Protein 3P7I (pdb70)

Secondary structure (DSSP, 8-state):
-PEEEEE--SS-HHHHHHHHHHHHHHHHHHHTS-EEEE--SSHHHHHHHHHTTS-SEEE--HHHHHHHHHHS-EEEEEEEEETT--SSB-EEEEEETT-S--SHHHHHHTGGG-EEEE--TT-IIIIIHHIIIIIGGGT--GGGSSEEEE--HHHHHHHHHTTSSSEEEEEHHHHHTHHHH-HHHHTTEEEEEEPSPBPPPEEEEETTS-HHHHHHHHHHHHHTT-SHHHHHHHHHHTEEEEEE--GGGGHHHHHHHHHHHHHHHHT-TT--HHHHHHHHHHHHHHHHHHHHHHHHHHH-

Radius of gyration: 19.99 Å; Cα contacts (8 Å, |Δi|>4): 590; chains: 1; bounding box: 58×48×36 Å

InterPro domains:
  IPR005770 Phosphate/phosphite/phosphonate ABC transporter, periplasmic binding protein [TIGR01098] (3-254)
  IPR017797 Phosphonate ABC transporter, substrate-binding protein [TIGR03431] (1-291)

Solvent-accessible surface area: 14471 Å² total; per-residue (Å²): 229,38,13,43,0,0,0,4,22,14,13,42,84,154,46,2,110,77,18,3,58,38,0,9,89,16,0,50,169,111,21,69,26,137,10,62,46,56,41,13,137,61,5,38,22,0,6,80,7,0,127,124,75,127,0,6,0,0,16,0,5,0,12,0,0,23,23,0,34,85,148,1,66,2,59,4,6,0,18,5,28,31,39,113,61,33,103,10,12,65,0,0,1,0,1,13,144,104,24,116,14,89,64,30,121,50,2,23,79,121,61,156,87,25,17,2,0,15,1,11,70,28,2,3,2,0,61,10,2,0,10,26,64,0,14,16,116,60,109,27,46,22,95,50,11,110,138,55,84,83,21,22,7,24,80,3,1,48,17,0,4,57,136,132,19,58,0,0,0,0,3,31,55,10,13,81,44,4,134,117,48,17,63,111,69,42,131,64,20,53,67,14,38,116,8,69,81,3,28,11,5,0,0,0,19,39,106,83,18,61,128,87,37,44,81,116,1,80,83,6,0,52,50,3,3,148,58,112,81,10,101,54,6,3,115,120,3,33,15,26,77,16,120,60,28,45,49,83,23,0,6,56,6,55,24,10,20,16,77,60,86,16,52,56,22,128,61,64,211,65,46,90,119,151,64,71,115,57,102,30,68,56,13,72,54,88,10,48,82,21,67,141,65,49,100,51,69,101,89,186

B-factor: mean 25.24, std 10.32, range [9.58, 81.79]

Organism: Escherichia coli (strain UTI89 / UPEC) (NCBI:txid364106)

CATH classification: 3.40.190.10 (+2 more: 3.40.190.10, 1.20.58.90)

Foldseek 3Di:
DEAEEEEFCLDPCVLVCVLCVVVQVVLCVQVVHHYHYDYDQHLVSQLVCLLVVNHFKYFDALQSQVSSVVRRQKKFWWFFAFPVRDQFWKKFKKAFPPDPQQALVSCVVCQQAFEEEAEGCRDPRRHLQCLCPNALVVVHDNVSGVYYDYHHQHVQLQCRLVVNGGMGMHIPVVLVVCVPVPVPSSNGMHTHDIGPGQGGITMMGRNPDDPVVVVSVSVCQQPFCPDPVSVVSQVSVSTHRMGTDINLSSLVVLLSVLVSVLSPLVSDPPDDVVPSVVSNVVSVVVNVVSVVVVVVVVVD

Nearest PDB structures (foldseek):
  3p7i-assembly1_A-2  TM=1.003E+00  e=6.516E-68  Escherichia coli UTI89
  3quj-assembly1_B  TM=9.875E-01  e=1.070E-61  Escherichia coli UTI89
  3quj-assembly1_A  TM=9.932E-01  e=1.735E-59  Escherichia coli UTI89
  3quj-assembly2_C  TM=9.915E-01  e=3.036E-58  Escherichia coli UTI89
  3quj-assembly2_D  TM=9.914E-01  e=1.587E-57  Escherichia coli UTI89

Sequence (300 aa):
KALNFGIISTESQQNLKPQWTPFLQDMEKKLGVKVNAFFAPDYAGIIQGMRRFNKVDIIAWYGNLSAMMEAVDRRANGQVFAQTVAADGSPGYWSVLIVNKDDSPINNNLNDLLAKKRKDLTFGNGDPNSTSGFLVPGYYVFAKKNNISASDFKRTTVNNAGHETNALAVANKQVDVATNNTENNLLDDKKLLKKTTSSAAPPEEKLKELKVIWKKSPLIPGDPIVWRKNLSETTTKDKIYDFFMNYGKTPEEKKAVLERLGWAPFRASSDLQLVPIRQLLALFKEMQSVKDNKGLNEQDKLAKTTAIQAQLDDLDRLNNALSSAM

Structure (mmCIF, N/CA/C/O backbone):
data_3P7I
#
_entry.id   3P7I
#
_cell.length_a   76.094
_cell.length_b   82.440
_cell.length_c   54.667
_cell.angle_alpha   90.00
_cell.angle_beta   90.00
_cell.angle_gamma   90.00
#
_symmetry.space_group_name_H-M   'P 21 21 2'
#
loop_
_entity.id
_entity.type
_entity.pdbx_description
1 polymer 'PhnD, subunit of alkylphosphonate ABC transporter'
2 non-polymer '(2-aminoethyl)phosphonic acid'
3 non-polymer GLYCEROL
4 water water
#
loop_
_atom_site.group_PDB
_atom_site.id
_atom_site.type_symbol
_atom_site.label_atom_id
_atom_site.label_alt_id
_atom_site.label_comp_id
_atom_site.label_asym_id
_atom_site.label_entity_id
_atom_site.label_seq_id
_atom_site.pdbx_PDB_ins_code
_atom_site.Cartn_x
_atom_site.Cartn_y
_atom_site.Cartn_z
_atom_site.occupancy
_atom_site.B_iso_or_equiv
_atom_site.auth_seq_id
_atom_site.auth_comp_id
_atom_site.auth_asym_id
_atom_site.auth_atom_id
_atom_site.pdbx_PDB_model_num
ATOM 1 N N . LYS A 1 14 ? 20.585 -19.231 27.657 1.00 38.23 5 LYS A N 1
ATOM 2 C CA . LYS A 1 14 ? 21.309 -19.411 26.372 1.00 37.82 5 LYS A CA 1
ATOM 3 C C . LYS A 1 14 ? 20.405 -19.978 25.254 1.00 35.88 5 LYS A C 1
ATOM 4 O O . LYS A 1 14 ? 20.074 -19.219 24.319 1.00 37.96 5 LYS A O 1
ATOM 10 N N . ALA A 1 15 ? 20.016 -21.258 25.371 1.00 47.08 6 ALA A N 1
ATOM 11 C CA . ALA A 1 15 ? 19.130 -21.939 24.402 1.00 40.98 6 ALA A CA 1
ATOM 12 C C . ALA A 1 15 ? 17.785 -21.220 24.210 1.00 37.24 6 ALA A C 1
ATOM 13 O O . ALA A 1 15 ? 17.243 -20.629 25.145 1.00 36.36 6 ALA A O 1
ATOM 15 N N . LEU A 1 16 ? 17.265 -21.283 22.988 1.00 31.43 7 LEU A N 1
ATOM 16 C CA . LEU A 1 16 ? 15.968 -20.714 22.670 1.00 27.53 7 LEU A CA 1
ATOM 17 C C . LEU A 1 16 ? 14.912 -21.814 22.662 1.00 25.64 7 LEU A C 1
ATOM 18 O O . LEU A 1 16 ? 15.178 -22.955 22.194 1.00 25.74 7 LEU A O 1
ATOM 23 N N . ASN A 1 17 ? 13.725 -21.522 23.188 1.00 22.72 8 ASN A N 1
ATOM 24 C CA . ASN A 1 17 ? 12.629 -22.463 23.060 1.00 21.52 8 ASN A CA 1
ATOM 25 C C . ASN A 1 17 ? 11.668 -22.000 21.994 1.00 19.70 8 ASN A C 1
ATOM 26 O O . ASN A 1 17 ? 11.172 -20.912 22.092 1.00 19.85 8 ASN A O 1
ATOM 31 N N . PHE A 1 18 ? 11.408 -22.839 20.994 1.00 17.73 9 PHE A N 1
ATOM 32 C CA . PHE A 1 18 ? 10.516 -22.440 19.893 1.00 17.67 9 PHE A CA 1
ATOM 33 C C . PHE A 1 18 ? 9.202 -23.208 19.961 1.00 17.87 9 PHE A C 1
ATOM 34 O O . PHE A 1 18 ? 9.207 -24.444 19.730 1.00 17.92 9 PHE A O 1
ATOM 42 N N . GLY A 1 19 ? 8.126 -22.499 20.225 1.00 17.56 10 GLY A N 1
ATOM 43 C CA . GLY A 1 19 ? 6.772 -23.092 20.396 1.00 16.92 10 GLY A CA 1
ATOM 44 C C . GLY A 1 19 ? 6.162 -23.431 19.008 1.00 15.47 10 GLY A C 1
ATOM 45 O O . GLY A 1 19 ? 6.145 -22.637 18.071 1.00 15.48 10 GLY A O 1
ATOM 46 N N . ILE A 1 20 ? 5.592 -24.625 18.916 1.00 16.23 11 ILE A N 1
ATOM 47 C CA . ILE A 1 20 ? 4.958 -25.080 17.656 1.00 13.45 11 ILE A CA 1
ATOM 48 C C . ILE A 1 20 ? 3.550 -25.589 18.045 1.00 15.30 11 ILE A C 1
ATOM 49 O O . ILE A 1 20 ? 3.417 -26.585 18.782 1.00 17.33 11 ILE A O 1
ATOM 54 N N . ILE A 1 21 ? 2.528 -24.887 17.535 1.00 17.00 12 ILE A N 1
ATOM 55 C CA . ILE A 1 21 ? 1.099 -25.256 17.810 1.00 16.28 12 ILE A CA 1
ATOM 56 C C . ILE A 1 21 ? 0.773 -26.634 17.237 1.00 17.36 12 ILE A C 1
ATOM 57 O O . ILE A 1 21 ? 1.328 -27.070 16.206 1.00 15.29 12 ILE A O 1
ATOM 62 N N . SER A 1 22 ? -0.169 -27.274 17.925 1.00 16.53 13 SER A N 1
ATOM 63 C CA . SER A 1 22 ? -0.511 -28.712 17.735 1.00 17.60 13 SER A CA 1
ATOM 64 C C . SER A 1 22 ? -1.529 -28.824 16.557 1.00 17.52 13 SER A C 1
ATOM 65 O O . SER A 1 22 ? -2.622 -29.409 16.696 1.00 17.96 13 SER A O 1
ATOM 68 N N . THR A 1 23 ? -1.170 -28.353 15.374 1.00 16.30 14 THR A N 1
ATOM 69 C CA . THR A 1 23 ? -2.041 -28.563 14.186 1.00 16.83 14 THR A CA 1
ATOM 70 C C . THR A 1 23 ? -2.022 -30.069 13.777 1.00 17.67 14 THR A C 1
ATOM 71 O O . THR A 1 23 ? -2.967 -30.550 13.137 1.00 18.06 14 THR A O 1
ATOM 75 N N . GLU A 1 24 ? -0.942 -30.777 14.154 1.00 16.10 15 GLU A N 1
ATOM 76 C CA . GLU A 1 24 ? -0.763 -32.159 13.781 1.00 15.07 15 GLU A CA 1
ATOM 77 C C . GLU A 1 24 ? -0.065 -32.808 14.964 1.00 15.80 15 GLU A C 1
ATOM 78 O O . GLU A 1 24 ? 0.426 -32.113 15.884 1.00 16.72 15 GLU A O 1
ATOM 84 N N . SER A 1 25 ? 0.049 -34.139 14.898 1.00 18.06 16 SER A N 1
ATOM 85 C CA . SER A 1 25 ? 0.789 -34.849 15.908 1.00 18.84 16 SER A CA 1
ATOM 86 C C . SER A 1 25 ? 2.276 -34.441 15.926 1.00 18.91 16 SER A C 1
ATOM 87 O O . SER A 1 25 ? 2.812 -34.023 14.911 1.00 19.25 16 SER A O 1
ATOM 90 N N . GLN A 1 26 ? 2.952 -34.637 17.066 1.00 20.24 17 GLN A N 1
ATOM 91 C CA . GLN A 1 26 ? 4.409 -34.356 17.038 1.00 22.01 17 GLN A CA 1
ATOM 92 C C . GLN A 1 26 ? 5.102 -35.264 16.048 1.00 22.92 17 GLN A C 1
ATOM 93 O O . GLN A 1 26 ? 6.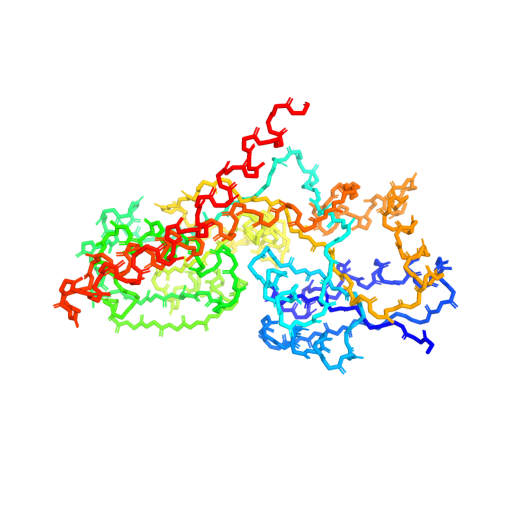069 -34.862 15.341 1.00 23.87 17 GLN A O 1
ATOM 99 N N . GLN A 1 27 ? 4.627 -36.515 15.999 1.00 21.92 18 GLN A N 1
ATOM 100 C CA . GLN A 1 27 ? 5.145 -37.469 15.032 1.00 23.97 18 GLN A CA 1
ATOM 101 C C . GLN A 1 27 ? 5.166 -36.880 13.637 1.00 22.98 18 GLN A C 1
ATOM 102 O O . GLN A 1 27 ? 6.154 -37.077 12.906 1.00 24.33 18 GLN A O 1
ATOM 108 N N . ASN A 1 28 ? 4.125 -36.133 13.269 1.00 21.63 19 ASN A N 1
ATOM 109 C CA . ASN A 1 28 ? 4.077 -35.533 11.941 1.00 19.33 19 ASN A CA 1
ATOM 110 C C . ASN A 1 28 ? 4.779 -34.190 11.881 1.00 20.18 19 ASN A C 1
ATOM 111 O O . ASN A 1 28 ? 5.349 -33.816 10.816 1.00 20.12 19 ASN A O 1
ATOM 116 N N . LEU A 1 29 ? 4.790 -33.483 13.002 1.00 17.99 20 LEU A N 1
ATOM 117 C CA . LEU A 1 29 ? 5.435 -32.145 12.998 1.00 16.74 20 LEU A CA 1
ATOM 118 C C . LEU A 1 29 ? 6.961 -32.177 12.983 1.00 18.77 20 LEU A C 1
ATOM 119 O O . LEU A 1 29 ? 7.570 -31.354 12.293 1.00 19.73 20 LEU A O 1
ATOM 124 N N . LYS A 1 30 ? 7.553 -33.109 13.736 1.00 19.56 21 LYS A N 1
ATOM 125 C CA . LYS A 1 30 ? 9.010 -33.160 13.944 1.00 21.82 21 LYS A CA 1
ATOM 126 C C . LYS A 1 30 ? 9.797 -33.194 12.631 1.00 23.79 21 LYS A C 1
ATOM 127 O O . LYS A 1 30 ? 10.775 -32.438 12.490 1.00 25.61 21 LYS A O 1
ATOM 133 N N . PRO A 1 31 ? 9.391 -34.030 11.663 1.00 22.97 22 PRO A N 1
ATOM 134 C CA . PRO A 1 31 ? 10.173 -34.094 10.419 1.00 25.92 22 PRO A CA 1
ATOM 135 C C . PRO A 1 31 ? 10.136 -32.774 9.646 1.00 23.92 22 PRO A C 1
ATOM 136 O O . PRO A 1 31 ? 11.117 -32.485 8.943 1.00 24.41 22 PRO A O 1
ATOM 140 N N . GLN A 1 32 ? 9.039 -31.993 9.736 1.00 20.97 23 GLN A N 1
ATOM 141 C CA . GLN A 1 32 ? 9.008 -30.673 9.076 1.00 21.89 23 GLN A CA 1
ATOM 142 C C . GLN A 1 32 ? 9.828 -29.670 9.851 1.00 19.48 23 GLN A C 1
ATOM 143 O O . GLN A 1 32 ? 10.494 -28.779 9.279 1.00 20.29 23 GLN A O 1
ATOM 149 N N . TRP A 1 33 ? 9.771 -29.786 11.180 1.00 16.79 24 TRP A N 1
ATOM 150 C CA . TRP A 1 33 ? 10.298 -28.696 12.031 1.00 18.40 24 TRP A CA 1
ATOM 151 C C . TRP A 1 33 ? 11.748 -28.853 12.404 1.00 19.74 24 TRP A C 1
ATOM 152 O O . TRP A 1 33 ? 12.453 -27.853 12.555 1.00 21.17 24 TRP A O 1
ATOM 163 N N . THR A 1 34 ? 12.162 -30.110 12.604 1.00 20.21 25 THR A N 1
ATOM 164 C CA . THR A 1 34 ? 13.527 -30.351 13.074 1.00 21.08 25 THR A CA 1
ATOM 165 C C . THR A 1 34 ? 14.565 -29.737 12.145 1.00 20.74 25 THR A C 1
ATOM 166 O O . THR A 1 34 ? 15.520 -29.035 12.628 1.00 20.56 25 THR A O 1
ATOM 170 N N . PRO A 1 35 ? 14.413 -29.903 10.826 1.00 21.75 26 PRO A N 1
ATOM 171 C CA . PRO A 1 35 ? 15.517 -29.322 9.993 1.00 21.87 26 PRO A CA 1
ATOM 172 C C . PRO A 1 35 ? 15.484 -27.789 10.047 1.00 20.29 26 PRO A C 1
ATOM 173 O O . PRO A 1 35 ? 16.505 -27.149 9.860 1.00 20.55 26 PRO A O 1
ATOM 177 N N . PHE A 1 36 ? 14.304 -27.202 10.259 1.00 19.74 27 PHE A N 1
ATOM 178 C CA . PHE A 1 36 ? 14.222 -25.771 10.328 1.00 19.01 27 PHE A CA 1
ATOM 179 C C . PHE A 1 36 ? 14.902 -25.266 11.585 1.00 18.86 27 PHE A C 1
ATOM 180 O O . PHE A 1 36 ? 15.689 -24.319 11.545 1.00 19.66 27 PHE A O 1
ATOM 188 N N . LEU A 1 37 ? 14.630 -25.924 12.710 1.00 19.30 28 LEU A N 1
ATOM 189 C CA . LEU A 1 37 ? 15.203 -25.493 13.960 1.00 18.76 28 LEU A CA 1
ATOM 190 C C . LEU A 1 37 ? 16.727 -25.791 13.953 1.00 21.50 28 LEU A C 1
ATOM 191 O O . LEU A 1 37 ? 17.530 -25.014 14.505 1.00 21.62 28 LEU A O 1
ATOM 196 N N . GLN A 1 38 ? 17.151 -26.879 13.317 1.00 21.05 29 GLN A N 1
ATOM 197 C CA . GLN A 1 38 ? 18.615 -27.106 13.166 1.00 23.26 29 GLN A CA 1
ATOM 198 C C . GLN A 1 38 ? 19.305 -25.988 12.333 1.00 24.56 29 GLN A C 1
ATOM 199 O O . GLN A 1 38 ? 20.430 -25.602 12.623 1.00 23.60 29 GLN A O 1
ATOM 205 N N . ASP A 1 39 ? 18.642 -25.474 11.307 1.00 22.29 30 ASP A N 1
ATOM 206 C CA . ASP A 1 39 ? 19.173 -24.369 10.566 1.00 23.48 30 ASP A CA 1
ATOM 207 C C . ASP A 1 39 ? 19.211 -23.069 11.410 1.00 22.40 30 ASP A C 1
ATOM 208 O O . ASP A 1 39 ? 20.136 -22.299 11.309 1.00 21.61 30 ASP A O 1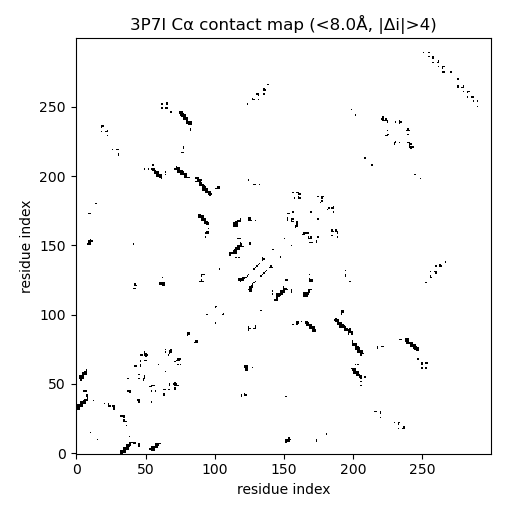
ATOM 213 N N . MET A 1 40 ? 18.205 -22.886 12.265 1.00 21.41 31 MET A N 1
ATOM 214 C CA . MET A 1 40 ? 18.160 -21.766 13.173 1.00 21.44 31 MET A CA 1
ATOM 215 C C . MET A 1 40 ? 19.344 -21.801 14.138 1.00 24.27 31 MET A C 1
ATOM 216 O O . MET A 1 40 ? 20.055 -20.769 14.323 1.00 24.53 31 MET A O 1
ATOM 221 N N . GLU A 1 41 ? 19.614 -22.985 14.666 1.00 22.54 32 GLU A N 1
ATOM 222 C CA . GLU A 1 41 ? 20.723 -23.199 15.640 1.00 26.51 32 GLU A CA 1
ATOM 223 C C . GLU A 1 41 ? 22.030 -22.829 14.980 1.00 28.17 32 GLU A C 1
ATOM 224 O O . GLU A 1 41 ? 22.883 -22.146 15.576 1.00 30.08 32 GLU A O 1
ATOM 230 N N . LYS A 1 42 ? 22.227 -23.332 13.759 1.00 28.28 33 LYS A N 1
ATOM 231 C CA . LYS A 1 42 ? 23.512 -23.095 13.041 1.00 30.71 33 LYS A CA 1
ATOM 232 C C . LYS A 1 42 ? 23.741 -21.588 12.830 1.00 29.70 33 LYS A C 1
ATOM 233 O O . LYS A 1 42 ? 24.852 -21.031 13.027 1.00 29.20 33 LYS A O 1
ATOM 239 N N . LYS A 1 43 ? 22.678 -20.906 12.471 1.00 27.67 34 LYS A N 1
ATOM 240 C CA . LYS A 1 43 ? 22.740 -19.470 12.251 1.00 31.74 34 LYS A CA 1
ATOM 241 C C . LYS A 1 43 ? 22.770 -18.608 13.509 1.00 31.85 34 LYS A C 1
ATOM 242 O O . LYS A 1 43 ? 23.544 -17.649 13.564 1.00 34.98 34 LYS A O 1
ATOM 248 N N . LEU A 1 44 ? 21.985 -18.936 14.537 1.00 31.98 35 LEU A N 1
ATOM 249 C CA . LEU A 1 44 ? 22.039 -18.141 15.758 1.00 33.10 35 LEU A CA 1
ATOM 250 C C . LEU A 1 44 ? 23.210 -18.497 16.699 1.00 35.40 35 LEU A C 1
ATOM 251 O O . LEU A 1 44 ? 23.493 -17.740 17.631 1.00 37.13 35 LEU A O 1
ATOM 256 N N . GLY A 1 45 ? 23.841 -19.657 16.485 1.00 33.85 36 GLY A N 1
ATOM 257 C CA . GLY A 1 45 ? 24.922 -20.139 17.345 1.00 34.31 36 GLY A CA 1
ATOM 258 C C . GLY A 1 45 ? 24.486 -20.442 18.749 1.00 33.74 36 GLY A C 1
ATOM 259 O O . GLY A 1 45 ? 25.270 -20.241 19.712 1.00 33.31 36 GLY A O 1
ATOM 260 N N . VAL A 1 46 ? 23.254 -20.957 18.860 1.00 32.48 37 VAL A N 1
ATOM 261 C CA . VAL A 1 46 ? 22.698 -21.387 20.095 1.00 32.80 37 VAL A CA 1
ATOM 262 C C . VAL A 1 46 ? 21.771 -22.586 19.863 1.00 32.70 37 VAL A C 1
ATOM 263 O O . VAL A 1 46 ? 21.250 -22.796 18.724 1.00 31.39 37 VAL A O 1
ATOM 267 N N . LYS A 1 47 ? 21.512 -23.361 20.910 1.00 31.39 38 LYS A N 1
ATOM 268 C CA . LYS A 1 47 ? 20.624 -24.499 20.819 1.00 30.94 38 LYS A CA 1
ATOM 269 C C . LYS A 1 47 ? 19.203 -23.959 20.683 1.00 28.31 38 LYS A C 1
ATOM 270 O O . LYS A 1 47 ? 18.855 -22.931 21.258 1.00 26.75 38 LYS A O 1
ATOM 276 N N . VAL A 1 48 ? 18.429 -24.626 19.854 1.00 25.15 39 VAL A N 1
ATOM 277 C CA . VAL A 1 48 ? 17.021 -24.289 19.702 1.00 24.64 39 VAL A CA 1
ATOM 278 C C . VAL A 1 48 ? 16.231 -25.551 19.984 1.00 25.89 39 VAL A C 1
ATOM 279 O O . VAL A 1 48 ? 16.442 -26.594 19.299 1.00 29.38 39 VAL A O 1
ATOM 283 N N . ASN A 1 49 ? 15.326 -25.492 20.962 1.00 23.69 40 ASN A N 1
ATOM 284 C CA . ASN A 1 49 ? 14.556 -26.691 21.334 1.00 24.66 40 ASN A CA 1
ATOM 285 C C . ASN A 1 49 ? 13.119 -26.463 20.900 1.00 22.79 40 ASN A C 1
ATOM 286 O O . ASN A 1 49 ? 12.554 -25.379 21.191 1.00 23.14 40 ASN A O 1
ATOM 291 N N . ALA A 1 50 ? 12.508 -27.467 20.267 1.00 21.37 41 ALA A N 1
ATOM 292 C CA . ALA A 1 50 ? 11.065 -27.440 20.041 1.00 20.43 41 ALA A CA 1
ATOM 293 C C . ALA A 1 50 ? 10.250 -27.543 21.361 1.00 21.86 41 ALA A C 1
ATOM 294 O O . ALA A 1 50 ? 10.613 -28.303 22.322 1.00 24.27 41 ALA A O 1
ATOM 296 N N . PHE A 1 51 ? 9.183 -26.752 21.463 1.00 20.56 42 PHE A N 1
ATOM 297 C CA . PHE A 1 51 ? 8.296 -26.762 22.619 1.00 20.61 42 PHE A CA 1
ATOM 298 C C . PHE A 1 51 ? 6.934 -27.117 22.024 1.00 20.36 42 PHE A C 1
ATOM 299 O O . PHE A 1 51 ? 6.346 -26.329 21.225 1.00 19.42 42 PHE A O 1
ATOM 307 N N . PHE A 1 52 ? 6.479 -28.318 22.363 1.00 20.86 43 PHE A N 1
ATOM 308 C CA . PHE A 1 52 ? 5.114 -28.752 21.964 1.00 22.67 43 PHE A CA 1
ATOM 309 C C . PHE A 1 52 ? 4.158 -28.725 23.149 1.00 23.11 43 PHE A C 1
ATOM 310 O O . PHE A 1 52 ? 4.573 -28.616 24.333 1.00 25.51 43 PHE A O 1
ATOM 318 N N . ALA A 1 53 ? 2.877 -28.784 22.868 1.00 22.54 44 ALA A N 1
ATOM 319 C CA . ALA A 1 53 ? 1.884 -28.945 23.913 1.00 24.76 44 ALA A CA 1
ATOM 320 C C . ALA A 1 53 ? 0.667 -29.713 23.374 1.00 24.58 44 ALA A C 1
ATOM 321 O O . ALA A 1 53 ? 0.458 -29.827 22.148 1.00 26.66 44 ALA A O 1
ATOM 323 N N . PRO A 1 54 ? -0.182 -30.218 24.279 1.00 24.95 45 PRO A N 1
ATOM 324 C CA . PRO A 1 54 ? -1.373 -30.929 23.790 1.00 25.23 45 PRO A CA 1
ATOM 325 C C . PRO A 1 54 ? -2.441 -30.047 23.095 1.00 24.28 45 PRO A C 1
ATOM 326 O O . PRO A 1 54 ? -3.261 -30.544 22.307 1.00 25.17 45 PRO A O 1
ATOM 330 N N . ASP A 1 55 ? -2.420 -28.754 23.377 1.00 24.18 46 ASP A N 1
ATOM 331 C CA . ASP A 1 55 ? -3.335 -27.806 22.756 1.00 22.91 46 ASP A CA 1
ATOM 332 C C . ASP A 1 55 ? -2.636 -26.483 22.556 1.00 20.09 46 ASP A C 1
ATOM 333 O O . ASP A 1 55 ? -1.521 -26.290 23.059 1.00 19.22 46 ASP A O 1
ATOM 338 N N . TYR A 1 56 ? -3.259 -25.547 21.852 1.00 16.83 47 TYR A N 1
ATOM 339 C CA . TYR A 1 56 ? -2.626 -24.230 21.636 1.00 16.94 47 TYR A CA 1
ATOM 340 C C . TYR A 1 56 ? -2.355 -23.435 22.924 1.00 18.30 47 TYR A C 1
ATOM 341 O O . TYR A 1 56 ? -1.274 -22.806 23.029 1.00 18.45 47 TYR A O 1
ATOM 350 N N . ALA A 1 57 ? -3.259 -23.529 23.912 1.00 17.57 48 ALA A N 1
ATOM 351 C CA . ALA A 1 57 ? -3.151 -22.838 25.206 1.00 18.36 48 ALA A CA 1
ATOM 352 C C . ALA A 1 57 ? -1.800 -23.127 25.864 1.00 19.48 48 ALA A C 1
ATOM 353 O O . ALA A 1 57 ? -1.247 -22.207 26.523 1.00 20.00 48 ALA A O 1
ATOM 355 N N . GLY A 1 58 ? -1.264 -24.353 25.671 1.00 18.78 49 GLY A N 1
ATOM 356 C CA . GLY A 1 58 ? 0.055 -24.722 26.300 1.00 22.02 49 GLY A CA 1
ATOM 357 C C . GLY A 1 58 ? 1.160 -23.836 25.744 1.00 22.75 49 GLY A C 1
ATOM 358 O O . GLY A 1 58 ? 2.068 -23.435 26.504 1.00 22.86 49 GLY A O 1
ATOM 359 N N . ILE A 1 59 ? 1.103 -23.491 24.448 1.00 20.64 50 ILE A N 1
ATOM 360 C CA . ILE A 1 59 ? 2.172 -22.618 23.870 1.00 18.46 50 ILE A CA 1
ATOM 361 C C . ILE A 1 59 ? 1.998 -21.192 24.429 1.00 20.30 50 ILE A C 1
ATOM 362 O O . ILE A 1 59 ? 2.974 -20.545 24.820 1.00 21.50 50 ILE A O 1
ATOM 367 N N . ILE A 1 60 ? 0.772 -20.698 24.451 1.00 20.30 51 ILE A N 1
ATOM 368 C CA . ILE A 1 60 ? 0.506 -19.309 24.884 1.00 19.56 51 ILE A CA 1
ATOM 369 C C . ILE A 1 60 ? 0.964 -19.173 26.363 1.00 21.73 51 ILE A C 1
ATOM 370 O O . ILE A 1 60 ? 1.601 -18.210 26.713 1.00 19.77 51 ILE A O 1
ATOM 375 N N . GLN A 1 61 ? 0.620 -20.135 27.207 1.00 21.67 52 GLN A N 1
ATOM 376 C CA . GLN A 1 61 ? 0.960 -20.127 28.647 1.00 24.06 52 GLN A CA 1
ATOM 377 C C . GLN A 1 61 ? 2.442 -20.288 28.781 1.00 24.00 52 GLN A C 1
ATOM 378 O O . GLN A 1 61 ? 3.047 -19.660 29.651 1.00 23.54 52 GLN A O 1
ATOM 384 N N . GLY A 1 62 ? 3.055 -21.115 27.910 1.00 22.98 53 GLY A N 1
ATOM 385 C CA . GLY A 1 62 ? 4.511 -21.233 28.001 1.00 22.05 53 GLY A CA 1
ATOM 386 C C . GLY A 1 62 ? 5.146 -19.878 27.744 1.00 23.37 53 GLY A C 1
ATOM 387 O O . GLY A 1 62 ? 6.096 -19.472 28.442 1.00 24.32 53 GLY A O 1
ATOM 388 N N . MET A 1 63 ? 4.701 -19.191 26.713 1.00 21.65 54 MET A N 1
ATOM 389 C CA . MET A 1 63 ? 5.240 -17.835 26.431 1.00 21.81 54 MET A CA 1
ATOM 390 C C . MET A 1 63 ? 4.958 -16.879 27.594 1.00 22.28 54 MET A C 1
ATOM 391 O O . MET A 1 63 ? 5.833 -16.055 27.937 1.00 22.59 54 MET A O 1
ATOM 396 N N . ARG A 1 64 ? 3.790 -17.005 28.233 1.00 23.13 55 ARG A N 1
ATOM 397 C CA A ARG A 1 64 ? 3.425 -16.034 29.301 0.50 23.87 55 ARG A CA 1
ATOM 398 C CA B ARG A 1 64 ? 3.419 -16.049 29.300 0.50 23.67 55 ARG A CA 1
ATOM 399 C C . ARG A 1 64 ? 4.424 -16.137 30.448 1.00 25.99 55 ARG A C 1
ATOM 400 O O . ARG A 1 64 ? 4.711 -15.155 31.099 1.00 26.69 55 ARG A O 1
ATOM 415 N N . PHE A 1 65 ? 4.905 -17.360 30.675 1.00 23.22 56 PHE A N 1
ATOM 416 C CA . PHE A 1 65 ? 5.824 -17.686 31.757 1.00 26.23 56 PHE A CA 1
ATOM 417 C C . PHE A 1 65 ? 7.259 -17.787 31.310 1.00 24.90 56 PHE A C 1
ATOM 418 O O . PHE A 1 65 ? 8.113 -18.341 32.059 1.00 26.92 56 PHE A O 1
ATOM 426 N N . ASN A 1 66 ? 7.576 -17.191 30.164 1.00 22.89 57 ASN A N 1
ATOM 427 C CA . ASN A 1 66 ? 8.971 -17.107 29.649 1.00 23.47 57 ASN A CA 1
ATOM 428 C C . ASN A 1 66 ? 9.592 -18.484 29.422 1.00 23.59 57 ASN A C 1
ATOM 429 O O . ASN A 1 66 ? 10.824 -18.625 29.445 1.00 24.97 57 ASN A O 1
ATOM 434 N N . LYS A 1 67 ? 8.764 -19.494 29.162 1.00 23.78 58 LYS A N 1
ATOM 435 C CA . LYS A 1 67 ? 9.295 -20.851 28.829 1.00 25.03 58 LYS A CA 1
ATOM 436 C C . LYS A 1 67 ? 9.367 -21.085 27.315 1.00 24.17 58 LYS A C 1
ATOM 437 O O . LYS A 1 67 ? 9.974 -22.077 26.844 1.00 25.75 58 LYS A O 1
ATOM 443 N N . VAL A 1 68 ? 8.691 -20.216 26.601 1.00 22.07 59 VAL A N 1
ATOM 444 C CA . VAL A 1 68 ? 8.644 -20.200 25.111 1.00 21.97 59 VAL A CA 1
ATOM 445 C C . VAL A 1 68 ? 9.180 -18.834 24.663 1.00 20.16 59 VAL A C 1
ATOM 446 O O . VAL A 1 68 ? 8.660 -17.853 25.100 1.00 22.51 59 VAL A O 1
ATOM 450 N N . ASP A 1 69 ? 10.198 -18.779 23.794 1.00 19.13 60 ASP A N 1
ATOM 451 C CA . ASP A 1 69 ? 10.817 -17.510 23.411 1.00 19.62 60 ASP A CA 1
ATOM 452 C C . ASP A 1 69 ? 10.247 -16.944 22.099 1.00 18.38 60 ASP A C 1
ATOM 453 O O . ASP A 1 69 ? 10.104 -15.750 21.929 1.00 18.62 60 ASP A O 1
ATOM 458 N N . ILE A 1 70 ? 10.046 -17.863 21.169 1.00 18.35 61 ILE A N 1
ATOM 459 C CA A ILE A 1 70 ? 9.451 -17.560 19.924 0.50 17.56 61 ILE A CA 1
ATOM 460 C CA B ILE A 1 70 ? 9.541 -17.622 19.823 0.50 15.50 61 ILE A CA 1
ATOM 461 C C . ILE A 1 70 ? 8.472 -18.693 19.569 1.00 15.50 61 ILE A C 1
ATOM 462 O O . ILE A 1 70 ? 8.681 -19.864 19.945 1.00 16.99 61 ILE A O 1
ATOM 471 N N . ALA A 1 71 ? 7.405 -18.354 18.856 1.00 16.07 62 ALA A N 1
ATOM 472 C CA . ALA A 1 71 ? 6.460 -19.391 18.451 1.00 13.83 62 ALA A CA 1
ATOM 473 C C . ALA A 1 71 ? 5.815 -19.180 17.126 1.00 12.70 62 ALA A C 1
ATOM 474 O O . ALA A 1 71 ? 5.631 -18.035 16.693 1.00 17.00 62 ALA A O 1
ATOM 476 N N . TRP A 1 72 ? 5.471 -20.268 16.473 1.00 14.24 63 TRP A N 1
ATOM 477 C CA . TRP A 1 72 ? 4.516 -20.221 15.352 1.00 11.79 63 TRP A CA 1
ATOM 478 C C . TRP A 1 72 ? 3.119 -20.409 15.910 1.00 13.56 63 TRP A C 1
ATOM 479 O O . TRP A 1 72 ? 2.847 -21.473 16.510 1.00 13.96 63 TRP A O 1
ATOM 490 N N . TYR A 1 73 ? 2.254 -19.426 15.745 1.00 12.35 64 TYR A N 1
ATOM 491 C CA . TYR A 1 73 ? 0.921 -19.425 16.253 1.00 13.43 64 TYR A CA 1
ATOM 492 C C . TYR A 1 73 ? -0.075 -19.334 15.078 1.00 14.55 64 TYR A C 1
ATOM 493 O O . TYR A 1 73 ? 0.321 -19.066 14.032 1.00 15.99 64 TYR A O 1
ATOM 502 N N . GLY A 1 74 ? -1.360 -19.521 15.327 1.00 13.24 65 GLY A N 1
ATOM 503 C CA . GLY A 1 74 ? -2.351 -19.032 14.361 1.00 13.80 65 GLY A CA 1
ATOM 504 C C . GLY A 1 74 ? -2.729 -17.623 14.766 1.00 14.30 65 GLY A C 1
ATOM 505 O O . GLY A 1 74 ? -2.240 -17.112 15.771 1.00 14.07 65 GLY A O 1
ATOM 506 N N . ASN A 1 75 ? -3.565 -16.956 13.990 1.00 12.93 66 ASN A N 1
ATOM 507 C CA . ASN A 1 75 ? -3.877 -15.562 14.361 1.00 13.32 66 ASN A CA 1
ATOM 508 C C . ASN A 1 75 ? -4.591 -15.395 15.691 1.00 13.70 66 ASN A C 1
ATOM 509 O O . ASN A 1 75 ? -4.295 -14.429 16.395 1.00 15.08 66 ASN A O 1
ATOM 514 N N . LEU A 1 76 ? -5.577 -16.272 16.007 1.00 12.99 67 LEU A N 1
ATOM 515 C CA . LEU A 1 76 ? -6.297 -16.189 17.288 1.00 13.12 67 LEU A CA 1
ATOM 516 C C . LEU A 1 76 ? -5.268 -16.442 18.486 1.00 14.78 67 LEU A C 1
ATOM 517 O O . LEU A 1 76 ? -5.182 -15.608 19.400 1.00 15.93 67 LEU A O 1
ATOM 522 N N . SER A 1 77 ? -4.455 -17.505 18.392 1.00 15.82 68 SER A N 1
ATOM 523 C CA . SER A 1 77 ? -3.543 -17.802 19.524 1.00 13.88 68 SER A CA 1
ATOM 524 C C . SER A 1 77 ? -2.487 -16.663 19.618 1.00 17.06 68 SER A C 1
ATOM 525 O O . SER A 1 77 ? -2.055 -16.327 20.735 1.00 15.70 68 SER A O 1
ATOM 528 N N . ALA A 1 78 ? -2.062 -16.121 18.470 1.00 13.65 69 ALA A N 1
ATOM 529 C CA . ALA A 1 78 ? -1.159 -14.933 18.497 1.00 14.50 69 ALA A CA 1
ATOM 530 C C . ALA A 1 78 ? -1.837 -13.706 19.166 1.00 16.93 69 ALA A C 1
ATOM 531 O O . ALA A 1 78 ? -1.183 -12.961 19.950 1.00 17.47 69 ALA A O 1
ATOM 533 N N . MET A 1 79 ? -3.122 -13.465 18.866 1.00 15.36 70 MET A N 1
ATOM 534 C CA A MET A 1 79 ? -3.875 -12.407 19.509 0.50 17.23 70 MET A CA 1
ATOM 535 C CA B MET A 1 79 ? -3.841 -12.388 19.535 0.50 17.59 70 MET A CA 1
ATOM 536 C C . MET A 1 79 ? -3.833 -12.597 21.080 1.00 18.80 70 MET A C 1
ATOM 537 O O . MET A 1 79 ? -3.530 -11.662 21.836 1.00 19.19 70 MET A O 1
ATOM 546 N N . GLU A 1 80 ? -4.113 -13.807 21.530 1.00 17.67 71 GLU A N 1
ATOM 547 C CA . GLU A 1 80 ? -4.078 -14.100 22.914 1.00 20.56 71 GLU A CA 1
ATOM 548 C C . GLU A 1 80 ? -2.667 -13.970 23.458 1.00 19.96 71 GLU A C 1
ATOM 549 O O . GLU A 1 80 ? -2.512 -13.512 24.522 1.00 22.34 71 GLU A O 1
ATOM 555 N N . ALA A 1 81 ? -1.649 -14.362 22.708 1.00 17.63 72 ALA A N 1
ATOM 556 C CA . ALA A 1 81 ? -0.307 -14.164 23.224 1.00 17.52 72 ALA A CA 1
ATOM 557 C C . ALA A 1 81 ? 0.122 -12.657 23.316 1.00 18.99 72 ALA A C 1
ATOM 558 O O . ALA A 1 81 ? 0.881 -12.245 24.243 1.00 19.64 72 ALA A O 1
ATOM 560 N N . VAL A 1 82 ? -0.330 -11.859 22.371 1.00 18.49 73 VAL A N 1
ATOM 561 C CA . VAL A 1 82 ? -0.030 -10.429 22.436 1.00 18.86 73 VAL A CA 1
ATOM 562 C C . VAL A 1 82 ? -0.802 -9.891 23.663 1.00 19.50 73 VAL A C 1
ATOM 563 O O . VAL A 1 82 ? -0.283 -9.085 24.459 1.00 20.55 73 VAL A O 1
ATOM 567 N N . ASP A 1 83 ? -2.042 -10.317 23.819 1.00 19.92 74 ASP A N 1
ATOM 568 C CA . ASP A 1 83 ? -2.828 -9.681 24.890 1.00 23.82 74 ASP A CA 1
ATOM 569 C C . ASP A 1 83 ? -2.448 -10.143 26.292 1.00 26.04 74 ASP A C 1
ATOM 570 O O . ASP A 1 83 ? -2.612 -9.379 27.279 1.00 26.61 74 ASP A O 1
ATOM 575 N N . ARG A 1 84 ? -1.961 -11.378 26.411 1.00 23.83 75 ARG A N 1
ATOM 576 C CA A ARG A 1 84 ? -1.939 -12.064 27.695 0.50 26.60 75 ARG A CA 1
ATOM 577 C CA B ARG A 1 84 ? -1.869 -11.901 27.756 0.50 26.64 75 ARG A CA 1
ATOM 578 C C . ARG A 1 84 ? -0.536 -12.538 28.015 1.00 25.36 75 ARG A C 1
ATOM 579 O O . ARG A 1 84 ? -0.236 -12.866 29.135 1.00 27.90 75 ARG A O 1
ATOM 594 N N . ALA A 1 8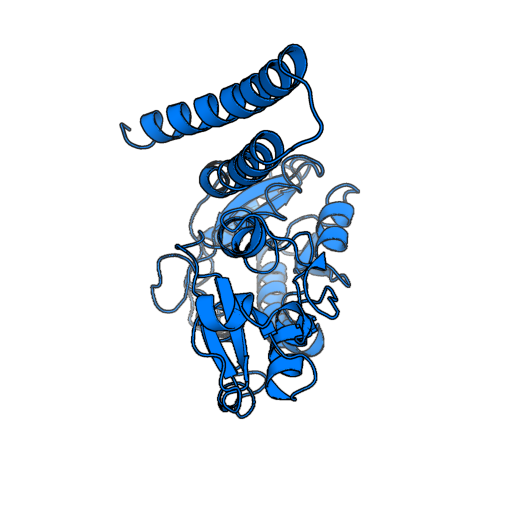5 ? 0.306 -12.649 26.993 1.00 23.13 76 ALA A N 1
ATOM 595 C CA . ALA A 1 85 ? 1.560 -13.412 27.152 1.00 21.76 76 ALA A CA 1
ATOM 596 C C . ALA A 1 85 ? 2.812 -12.640 26.709 1.00 21.45 76 ALA A C 1
ATOM 597 O O . ALA A 1 85 ? 3.856 -13.235 26.485 1.00 20.74 76 ALA A O 1
ATOM 599 N N . ASN A 1 86 ? 2.697 -11.324 26.630 1.00 20.87 77 ASN A N 1
ATOM 600 C CA . ASN A 1 86 ? 3.870 -10.493 26.361 1.00 21.60 77 ASN A CA 1
ATOM 601 C C . ASN A 1 86 ? 4.401 -10.748 24.939 1.00 20.95 77 ASN A C 1
ATOM 602 O O . ASN A 1 86 ? 5.572 -10.464 24.663 1.00 19.45 77 ASN A O 1
ATOM 607 N N . GLY A 1 87 ? 3.505 -11.186 24.037 1.00 18.52 78 GLY A N 1
ATOM 608 C CA . GLY A 1 87 ? 3.940 -11.518 22.673 1.00 19.21 78 GLY A CA 1
ATOM 609 C C . GLY A 1 87 ? 3.977 -10.301 21.737 1.00 17.94 78 GLY A C 1
ATOM 610 O O . GLY A 1 87 ? 3.302 -9.291 21.983 1.00 16.99 78 GLY A O 1
ATOM 611 N N . GLN A 1 88 ? 4.749 -10.417 20.656 1.00 17.05 79 GLN A N 1
ATOM 612 C CA . GLN A 1 88 ? 4.698 -9.458 19.587 1.00 17.00 79 GLN A CA 1
ATOM 613 C C . GLN A 1 88 ? 4.919 -10.206 18.268 1.00 16.94 79 GLN A C 1
ATOM 614 O O . GLN A 1 88 ? 5.902 -10.972 18.097 1.00 15.91 79 GLN A O 1
ATOM 620 N N . VAL A 1 89 ? 4.041 -9.971 17.302 1.00 17.03 80 VAL A N 1
ATOM 621 C CA . VAL A 1 89 ? 4.271 -10.522 15.964 1.00 15.63 80 VAL A CA 1
ATOM 622 C C . VAL A 1 89 ? 5.433 -9.821 15.289 1.00 15.71 80 VAL A C 1
ATOM 623 O O . VAL A 1 89 ? 5.563 -8.579 15.349 1.00 17.33 80 VAL A O 1
ATOM 627 N N . PHE A 1 90 ? 6.278 -10.577 14.600 1.00 16.07 81 PHE A N 1
ATOM 628 C CA . PHE A 1 90 ? 7.317 -9.891 13.768 1.00 14.91 81 PHE A CA 1
ATOM 629 C C . PHE A 1 90 ? 7.430 -10.473 12.345 1.00 15.05 81 PHE A C 1
ATOM 630 O O . PHE A 1 90 ? 8.107 -9.825 11.481 1.00 16.17 81 PHE A O 1
ATOM 638 N N . ALA A 1 91 ? 6.836 -11.645 12.076 1.00 14.62 82 ALA A N 1
ATOM 639 C CA . ALA A 1 91 ? 6.897 -12.202 10.708 1.00 15.64 82 ALA A CA 1
ATOM 640 C C . ALA A 1 91 ? 5.593 -12.934 10.452 1.00 15.90 82 ALA A C 1
ATOM 641 O O . ALA A 1 91 ? 4.810 -13.223 11.394 1.00 15.69 82 ALA A O 1
ATOM 643 N N . GLN A 1 92 ? 5.344 -13.197 9.169 1.00 15.16 83 GLN A N 1
ATOM 644 C CA . GLN A 1 92 ? 4.084 -13.873 8.743 1.00 14.79 83 GLN A CA 1
ATOM 645 C C . GLN A 1 92 ? 4.529 -14.967 7.791 1.00 14.10 83 GLN A C 1
ATOM 646 O O . GLN A 1 92 ? 5.365 -14.713 6.870 1.00 15.69 83 GLN A O 1
ATOM 652 N N . THR A 1 93 ? 3.866 -16.113 7.929 1.00 14.67 84 THR A N 1
ATOM 653 C CA . THR A 1 93 ? 4.124 -17.189 6.978 1.00 13.24 84 THR A CA 1
ATOM 654 C C . THR A 1 93 ? 3.408 -16.901 5.645 1.00 15.73 84 THR A C 1
ATOM 655 O O . THR A 1 93 ? 2.426 -16.131 5.526 1.00 15.73 84 THR A O 1
ATOM 659 N N . VAL A 1 94 ? 3.956 -17.519 4.620 1.00 14.15 85 VAL A N 1
ATOM 660 C CA . VAL A 1 94 ? 3.461 -17.296 3.253 1.00 14.68 85 VAL A CA 1
ATOM 661 C C . VAL A 1 94 ? 3.304 -18.650 2.576 1.00 14.55 85 VAL A C 1
ATOM 662 O O . VAL A 1 94 ? 4.243 -19.447 2.539 1.00 16.50 85 VAL A O 1
ATOM 666 N N . ALA A 1 95 ? 2.134 -18.864 1.978 1.00 14.22 86 ALA A N 1
ATOM 667 C CA . ALA A 1 95 ? 1.872 -20.191 1.353 1.00 16.61 86 ALA A CA 1
ATOM 668 C C . ALA A 1 95 ? 2.811 -20.472 0.179 1.00 18.00 86 ALA A C 1
ATOM 669 O O . ALA A 1 95 ? 3.032 -19.596 -0.720 1.00 19.69 86 ALA A O 1
ATOM 671 N N . ALA A 1 96 ? 3.336 -21.693 0.129 1.00 16.73 87 ALA A N 1
ATOM 672 C CA . ALA A 1 96 ? 4.287 -21.997 -0.945 1.00 20.73 87 ALA A CA 1
ATOM 673 C C . ALA A 1 96 ? 3.544 -21.880 -2.351 1.00 24.49 87 ALA A C 1
ATOM 674 O O . ALA A 1 96 ? 4.177 -21.538 -3.367 1.00 26.98 87 ALA A O 1
ATOM 676 N N . ASP A 1 97 ? 2.250 -22.082 -2.389 1.00 26.19 88 ASP A N 1
ATOM 677 C CA . ASP A 1 97 ? 1.542 -22.206 -3.674 1.00 30.15 88 ASP A CA 1
ATOM 678 C C . ASP A 1 97 ? 0.994 -20.882 -4.187 1.00 30.92 88 ASP A C 1
ATOM 679 O O . ASP A 1 97 ? 0.262 -20.844 -5.202 1.00 31.31 88 ASP A O 1
ATOM 684 N N . GLY A 1 98 ? 1.356 -19.803 -3.479 1.00 29.13 89 GLY A N 1
ATOM 685 C CA . GLY A 1 98 ? 0.898 -18.449 -3.797 1.00 28.57 89 GLY A CA 1
ATOM 686 C C . GLY A 1 98 ? -0.457 -18.059 -3.259 1.00 26.92 89 GLY A C 1
ATOM 687 O O . GLY A 1 98 ? -0.937 -16.981 -3.560 1.00 27.79 89 GLY A O 1
ATOM 688 N N . SER A 1 99 ? -1.135 -18.935 -2.533 1.00 24.81 90 SER A N 1
ATOM 689 C CA . SER A 1 99 ? -2.399 -18.506 -1.961 1.00 24.43 90 SER A CA 1
ATOM 690 C C . SER A 1 99 ? -2.174 -17.242 -1.088 1.00 22.60 90 SER A C 1
ATOM 691 O O . SER A 1 99 ? -1.144 -17.123 -0.412 1.00 22.26 90 SER A O 1
ATOM 694 N N . PRO A 1 100 ? -3.184 -16.358 -0.987 1.00 22.71 91 PRO A N 1
ATOM 695 C CA . PRO A 1 100 ? -2.959 -15.140 -0.188 1.00 22.61 91 PRO A CA 1
ATOM 696 C C . PRO A 1 100 ? -3.294 -15.272 1.317 1.00 21.13 91 PRO A C 1
ATOM 697 O O . PRO A 1 100 ? -3.222 -14.305 2.072 1.00 20.07 91 PRO A O 1
ATOM 701 N N . GLY A 1 101 ? -3.650 -16.480 1.743 1.00 20.25 92 GLY A N 1
ATOM 702 C CA . GLY A 1 101 ? -3.909 -16.780 3.195 1.00 17.32 92 GLY A CA 1
ATOM 703 C C . GLY A 1 101 ? -4.428 -18.229 3.113 1.00 16.58 92 GLY A C 1
ATOM 704 O O . GLY A 1 101 ? -4.014 -18.968 2.211 1.00 16.86 92 GLY A O 1
ATOM 705 N N . TYR A 1 102 ? -5.279 -18.646 4.049 1.00 14.04 93 TYR A N 1
ATOM 706 C CA . TYR A 1 102 ? -5.817 -20.035 3.990 1.00 15.07 93 TYR A CA 1
ATOM 707 C C . TYR A 1 102 ? -7.274 -19.911 4.432 1.00 15.05 93 TYR A C 1
ATOM 708 O O . TYR A 1 102 ? -7.742 -18.804 4.737 1.00 15.72 93 TYR A O 1
ATOM 717 N N . TRP A 1 103 ? -7.989 -21.018 4.421 1.00 13.37 94 TRP A N 1
ATOM 718 C CA . TRP A 1 103 ? -9.422 -20.956 4.710 1.00 14.30 94 TRP A CA 1
ATOM 719 C C . TRP A 1 103 ? -9.797 -22.022 5.682 1.00 11.79 94 TRP A C 1
ATOM 720 O O . TRP A 1 103 ? -9.202 -23.120 5.706 1.00 13.19 94 TRP A O 1
ATOM 731 N N . SER A 1 104 ? -10.815 -21.717 6.487 1.00 12.78 95 SER A N 1
ATOM 732 C CA . SER A 1 104 ? -11.418 -22.710 7.378 1.00 11.77 95 SER A CA 1
ATOM 733 C C . SER A 1 104 ? -12.482 -23.496 6.543 1.00 12.97 95 SER A C 1
ATOM 734 O O . SER A 1 104 ? -13.084 -22.936 5.604 1.00 13.89 95 SER A O 1
ATOM 737 N N . VAL A 1 105 ? -12.734 -24.739 6.929 1.00 12.46 96 VAL A N 1
ATOM 738 C CA . VAL A 1 105 ? -13.763 -25.610 6.270 1.00 12.42 96 VAL A CA 1
ATOM 739 C C . VAL A 1 105 ? -14.541 -26.418 7.329 1.00 13.83 96 VAL A C 1
ATOM 740 O O . VAL A 1 105 ? -14.015 -26.625 8.448 1.00 12.45 96 VAL A O 1
ATOM 744 N N . LEU A 1 106 ? -15.722 -26.866 6.938 1.00 13.03 97 LEU A N 1
ATOM 745 C CA . LEU A 1 106 ? -16.364 -28.004 7.549 1.00 13.41 97 LEU A CA 1
ATOM 746 C C . LEU A 1 106 ? -16.222 -29.183 6.616 1.00 14.12 97 LEU A C 1
ATOM 747 O O . LEU A 1 106 ? -16.409 -29.026 5.476 1.00 15.16 97 LEU A O 1
ATOM 752 N N . ILE A 1 107 ? -15.840 -30.327 7.173 1.00 12.14 98 ILE A N 1
ATOM 753 C CA . ILE A 1 107 ? -15.699 -31.555 6.440 1.00 13.62 98 ILE A CA 1
ATOM 754 C C . ILE A 1 107 ? -16.639 -32.616 6.903 1.00 13.71 98 ILE A C 1
ATOM 755 O O . ILE A 1 107 ? -16.905 -32.725 8.089 1.00 16.11 98 ILE A O 1
ATOM 760 N N . VAL A 1 108 ? -17.192 -33.365 5.948 1.00 13.91 99 VAL A N 1
ATOM 761 C CA . VAL A 1 108 ? -17.858 -34.636 6.287 1.00 15.03 99 VAL A CA 1
ATOM 762 C C . VAL A 1 108 ? -17.210 -35.770 5.456 1.00 16.46 99 VAL A C 1
ATOM 763 O O . VAL A 1 108 ? -16.313 -35.531 4.619 1.00 17.19 99 VAL A O 1
ATOM 767 N N . ASN A 1 109 ? -17.633 -37.008 5.689 1.00 17.17 100 ASN A N 1
ATOM 768 C CA . ASN A 1 109 ? -17.083 -38.083 4.914 1.00 19.36 100 ASN A CA 1
ATOM 769 C C . ASN A 1 109 ? -17.697 -38.045 3.513 1.00 21.11 100 ASN A C 1
ATOM 770 O O . ASN A 1 109 ? -18.833 -37.629 3.383 1.00 20.92 100 ASN A O 1
ATOM 775 N N . LYS A 1 110 ? -16.924 -38.437 2.514 1.00 24.58 101 LYS A N 1
ATOM 776 C CA . LYS A 1 110 ? -17.393 -38.605 1.140 1.00 29.01 101 LYS A CA 1
ATOM 777 C C . LYS A 1 110 ? -18.678 -39.418 1.064 1.00 28.59 101 LYS A C 1
ATOM 778 O O . LYS A 1 110 ? -19.517 -39.095 0.214 1.00 31.74 101 LYS A O 1
ATOM 784 N N . ASP A 1 111 ? -18.898 -40.401 1.960 1.00 27.36 102 ASP A N 1
ATOM 785 C CA A ASP A 1 111 ? -20.156 -41.187 1.880 0.70 28.56 102 ASP A CA 1
ATOM 786 C CA B ASP A 1 111 ? -20.137 -41.246 2.055 0.30 27.70 102 ASP A CA 1
ATOM 787 C C . ASP A 1 111 ? -21.382 -40.500 2.530 1.00 27.25 102 ASP A C 1
ATOM 788 O O . ASP A 1 111 ? -22.512 -41.005 2.438 1.00 26.55 102 ASP A O 1
ATOM 797 N N . SER A 1 112 ? -21.195 -39.323 3.106 1.00 25.37 103 SER A N 1
ATOM 798 C CA . SER A 1 112 ? -22.336 -38.608 3.770 1.00 25.09 103 SER A CA 1
ATOM 799 C C . SER A 1 112 ? -23.287 -38.025 2.742 1.00 25.83 103 SER A C 1
ATOM 800 O O . SER A 1 112 ? -22.834 -37.530 1.724 1.00 24.99 103 SER A O 1
ATOM 803 N N . PRO A 1 113 ? -24.597 -38.065 3.018 1.00 26.87 104 PRO A N 1
ATOM 804 C CA . PRO A 1 113 ? -25.517 -37.382 2.090 1.00 27.29 104 PRO A CA 1
ATOM 805 C C . PRO A 1 113 ? -25.564 -35.863 2.329 1.00 27.52 104 PRO A C 1
ATOM 806 O O . PRO A 1 113 ? -26.243 -35.156 1.565 1.00 28.21 104 PRO A O 1
ATOM 810 N N . ILE A 1 114 ? -24.845 -35.382 3.346 1.00 23.83 105 ILE A N 1
ATOM 811 C CA . ILE A 1 114 ? -24.812 -33.951 3.663 1.00 22.49 105 ILE A CA 1
ATOM 812 C C . ILE A 1 114 ? -23.924 -33.288 2.632 1.00 22.45 105 ILE A C 1
ATOM 813 O O . ILE A 1 114 ? -22.758 -33.713 2.491 1.00 21.18 105 ILE A O 1
ATOM 818 N N . ASN A 1 115 ? -24.363 -32.223 1.932 1.00 20.95 106 ASN A N 1
ATOM 819 C CA A ASN A 1 115 ? -23.605 -31.595 0.884 0.50 21.96 106 ASN A CA 1
ATOM 820 C CA B ASN A 1 115 ? -23.399 -31.592 0.954 0.50 21.99 106 ASN A CA 1
ATOM 821 C C . ASN A 1 115 ? -23.352 -30.080 1.050 1.00 21.74 106 ASN A C 1
ATOM 822 O O . ASN A 1 115 ? -22.587 -29.461 0.308 1.00 22.04 106 ASN A O 1
ATOM 831 N N . ASN A 1 116 ? -24.034 -29.506 2.035 1.00 20.95 107 ASN A N 1
ATOM 832 C CA . ASN A 1 116 ? -24.009 -28.052 2.246 1.00 20.32 107 ASN A CA 1
ATOM 833 C C . ASN A 1 116 ? -24.434 -27.737 3.655 1.00 20.96 107 ASN A C 1
ATOM 834 O O . ASN A 1 116 ? -24.769 -28.640 4.421 1.00 18.43 107 ASN A O 1
ATOM 839 N N . LEU A 1 117 ? -24.316 -26.461 4.038 1.00 18.87 108 LEU A N 1
ATOM 840 C CA . LEU A 1 117 ? -24.521 -26.102 5.425 1.00 19.77 108 LEU A CA 1
ATOM 841 C C . LEU A 1 117 ? -26.013 -26.275 5.741 1.00 19.29 108 LEU A C 1
ATOM 842 O O . LEU A 1 117 ? -26.397 -26.645 6.875 1.00 20.44 108 LEU A O 1
ATOM 847 N N . ASN A 1 118 ? -26.895 -25.958 4.754 1.00 17.28 109 ASN A N 1
ATOM 848 C CA . ASN A 1 118 ? -28.314 -26.168 5.024 1.00 18.44 109 ASN A CA 1
ATOM 849 C C . ASN A 1 118 ? -28.655 -27.593 5.486 1.00 20.72 109 ASN A C 1
ATOM 850 O O . ASN A 1 118 ? -29.438 -27.809 6.486 1.00 20.80 109 ASN A O 1
ATOM 855 N N . ASP A 1 119 ? -28.157 -28.578 4.735 1.00 19.95 110 ASP A N 1
ATOM 856 C CA . ASP A 1 119 ? -28.438 -29.989 5.031 1.00 21.56 110 ASP A CA 1
ATOM 857 C C . ASP A 1 119 ? -27.859 -30.299 6.416 1.00 20.55 110 ASP A C 1
ATOM 858 O O . ASP A 1 119 ? -28.436 -31.050 7.181 1.00 23.14 110 ASP A O 1
ATOM 863 N N . LEU A 1 120 ? -26.675 -29.777 6.694 1.00 19.57 111 LEU A N 1
ATOM 864 C CA . LEU A 1 120 ? -26.043 -30.013 7.980 1.00 20.26 111 LEU A CA 1
ATOM 865 C C . LEU A 1 120 ? -26.898 -29.524 9.127 1.00 21.31 111 LEU A C 1
ATOM 866 O O . LEU A 1 120 ? -27.124 -30.277 10.089 1.00 24.16 111 LEU A O 1
ATOM 871 N N . LEU A 1 121 ? -27.329 -28.275 9.045 1.00 22.52 112 LEU A N 1
ATOM 872 C CA . LEU A 1 121 ? -28.017 -27.645 10.164 1.00 24.15 112 LEU A CA 1
ATOM 873 C C . LEU A 1 121 ? -29.379 -28.297 10.309 1.00 24.90 112 LEU A C 1
ATOM 874 O O . LEU A 1 121 ? -29.899 -28.406 11.426 1.00 25.10 112 LEU A O 1
ATOM 879 N N . ALA A 1 122 ? -29.939 -28.795 9.205 1.00 24.14 113 ALA A N 1
ATOM 880 C CA . ALA A 1 122 ? -31.244 -29.408 9.263 1.00 25.65 113 ALA A CA 1
ATOM 881 C C . ALA A 1 122 ? -31.182 -30.698 10.073 1.00 24.93 113 ALA A C 1
ATOM 882 O O . ALA A 1 122 ? -32.170 -31.098 10.686 1.00 26.93 113 ALA A O 1
ATOM 884 N N . LYS A 1 123 ? -30.045 -31.379 10.015 1.00 22.07 114 LYS A N 1
ATOM 885 C CA A LYS A 1 123 ? -29.973 -32.673 10.719 0.50 22.74 114 LYS A CA 1
ATOM 886 C CA B LYS A 1 123 ? -29.860 -32.689 10.637 0.50 22.47 114 LYS A CA 1
ATOM 887 C C . LYS A 1 123 ? -29.064 -32.646 11.932 1.00 21.61 114 LYS A C 1
ATOM 888 O O . LYS A 1 123 ? -28.698 -33.689 12.461 1.00 23.02 114 LYS A O 1
ATOM 899 N N . ARG A 1 124 ? -28.731 -31.447 12.404 1.00 20.52 115 ARG A N 1
ATOM 900 C CA . ARG A 1 124 ? -27.702 -31.357 13.476 1.00 20.67 115 ARG A CA 1
ATOM 901 C C . ARG A 1 124 ? -28.023 -32.169 14.745 1.00 23.77 115 ARG A C 1
ATOM 902 O O . ARG A 1 124 ? -27.101 -32.688 15.350 1.00 23.39 115 ARG A O 1
ATOM 910 N N . LYS A 1 125 ? -29.288 -32.273 15.161 1.00 25.50 116 LYS A N 1
ATOM 911 C CA . LYS A 1 125 ? -29.605 -33.045 16.392 1.00 27.96 116 LYS A CA 1
ATOM 912 C C . LYS A 1 125 ? -29.190 -34.532 16.335 1.00 27.61 116 LYS A C 1
ATOM 913 O O . LYS A 1 125 ? -29.067 -35.201 17.389 1.00 30.27 116 LYS A O 1
ATOM 919 N N . ASP A 1 126 ? -28.998 -35.059 15.132 1.00 27.27 117 ASP A N 1
ATOM 920 C CA . ASP A 1 126 ? -28.628 -36.471 14.921 1.00 29.42 117 ASP A CA 1
ATOM 921 C C . ASP A 1 126 ? -27.171 -36.663 14.552 1.00 27.21 117 ASP A C 1
ATOM 922 O O . ASP A 1 126 ? -26.739 -37.782 14.367 1.00 28.51 117 ASP A O 1
ATOM 927 N N . LEU A 1 127 ? -26.400 -35.589 14.493 1.00 24.63 118 LEU A N 1
ATOM 928 C CA . LEU A 1 127 ? -25.006 -35.685 14.049 1.00 23.99 118 LEU A CA 1
ATOM 929 C C . LEU A 1 127 ? -24.011 -35.355 15.146 1.00 23.58 118 LEU A C 1
ATOM 930 O O . LEU A 1 127 ? -24.259 -34.461 15.959 1.00 24.55 118 LEU A O 1
ATOM 935 N N . THR A 1 128 ? -22.854 -36.018 15.111 1.00 21.41 119 THR A N 1
ATOM 936 C CA . THR A 1 128 ? -21.729 -35.690 16.035 1.00 21.87 119 THR A CA 1
ATOM 937 C C . THR A 1 128 ? -20.793 -34.672 15.376 1.00 21.11 119 THR A C 1
ATOM 938 O O . THR A 1 128 ? -20.567 -34.700 14.155 1.00 19.86 119 THR A O 1
ATOM 942 N N . PHE A 1 129 ? -20.251 -33.789 16.215 1.00 21.35 120 PHE A N 1
ATOM 943 C CA . PHE A 1 129 ? -19.479 -32.615 15.748 1.00 20.58 120 PHE A CA 1
ATOM 944 C C . PHE A 1 129 ? -1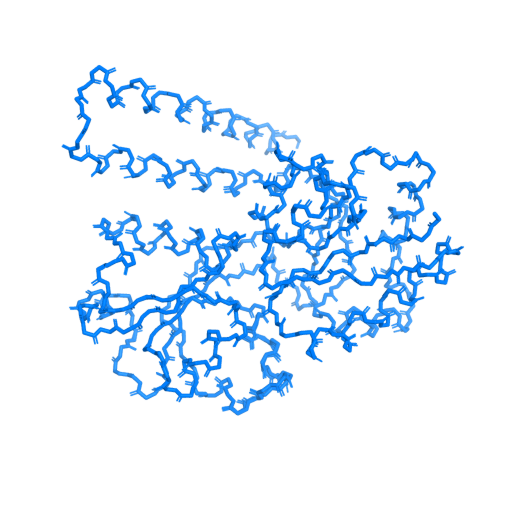8.107 -32.542 16.355 1.00 22.36 120 PHE A C 1
ATOM 945 O O . PHE A 1 129 ? -17.983 -32.627 17.589 1.00 23.95 120 PHE A O 1
ATOM 953 N N . GLY A 1 130 ? -17.069 -32.541 15.486 1.00 20.80 121 GLY A N 1
ATOM 954 C CA . GLY A 1 130 ? -15.687 -32.412 15.984 1.00 20.25 121 GLY A CA 1
ATOM 955 C C . GLY A 1 130 ? -15.327 -30.927 15.850 1.00 19.80 121 GLY A C 1
ATOM 956 O O . GLY A 1 130 ? -15.037 -30.400 14.771 1.00 17.83 121 GLY A O 1
ATOM 957 N N . ASN A 1 131 ? -15.386 -30.233 16.967 1.00 19.33 122 ASN A N 1
ATOM 958 C CA . ASN A 1 131 ? -15.029 -28.835 17.000 1.00 17.91 122 ASN A CA 1
ATOM 959 C C . ASN A 1 131 ? -13.543 -28.765 17.198 1.00 16.84 122 ASN A C 1
ATOM 960 O O . ASN A 1 131 ? -12.884 -29.797 17.448 1.00 17.40 122 ASN A O 1
ATOM 965 N N . GLY A 1 132 ? -13.005 -27.551 17.026 1.00 18.36 123 GLY A N 1
ATOM 966 C CA . GLY A 1 132 ? -11.583 -27.393 17.072 1.00 17.75 123 GLY A CA 1
ATOM 967 C C . GLY A 1 132 ? -11.076 -27.046 18.446 1.00 19.05 123 GLY A C 1
ATOM 968 O O . GLY A 1 132 ? -11.806 -26.966 19.404 1.00 19.27 123 GLY A O 1
ATOM 969 N N . ASP A 1 133 ? -9.778 -26.812 18.476 1.00 17.09 124 ASP A N 1
ATOM 970 C CA . ASP A 1 133 ? -9.110 -26.282 19.644 1.00 19.29 124 ASP A CA 1
ATOM 971 C C . ASP A 1 133 ? -9.695 -24.897 19.917 1.00 17.69 124 ASP A C 1
ATOM 972 O O . ASP A 1 133 ? -9.827 -24.108 18.979 1.00 17.64 124 ASP A O 1
ATOM 977 N N . PRO A 1 134 ? -10.067 -24.586 21.193 1.00 20.78 125 PRO A N 1
ATOM 978 C CA . PRO A 1 134 ? -10.758 -23.317 21.517 1.00 20.40 125 PRO A CA 1
ATOM 979 C C . PRO A 1 134 ? -9.883 -22.140 21.188 1.00 20.89 125 PRO A C 1
ATOM 980 O O . PRO A 1 134 ? -10.413 -21.022 21.054 1.00 20.86 125 PRO A O 1
ATOM 984 N N . ASN A 1 135 ? -8.602 -22.342 20.983 1.00 19.23 126 ASN A N 1
ATOM 985 C CA . ASN A 1 135 ? -7.750 -21.246 20.567 1.00 18.81 126 ASN A CA 1
ATOM 986 C C . ASN A 1 135 ? -7.345 -21.245 19.093 1.00 16.84 126 ASN A C 1
ATOM 987 O O . ASN A 1 135 ? -6.461 -20.549 18.738 1.00 17.47 126 ASN A O 1
ATOM 992 N N . SER A 1 136 ? -8.023 -22.038 18.265 1.00 15.00 127 SER A N 1
ATOM 993 C CA . SER A 1 136 ? -7.729 -22.120 16.840 1.00 14.82 127 SER A CA 1
ATOM 994 C C . SER A 1 136 ? -8.617 -21.166 16.053 1.00 15.53 127 SER A C 1
ATOM 995 O O . SER A 1 136 ? -9.846 -21.139 16.206 1.00 15.37 127 SER A O 1
ATOM 998 N N . THR A 1 137 ? -7.961 -20.430 15.147 1.00 14.42 128 THR A N 1
ATOM 999 C CA . THR A 1 137 ? -8.648 -19.457 14.270 1.00 14.09 128 THR A CA 1
ATOM 1000 C C . THR A 1 137 ? -9.622 -20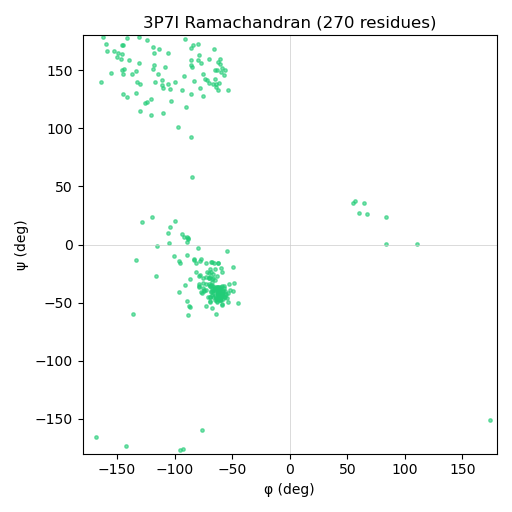.239 13.368 1.00 13.09 128 THR A C 1
ATOM 1001 O O . THR A 1 137 ? -10.867 -19.965 13.315 1.00 14.36 128 THR A O 1
ATOM 1005 N N . SER A 1 138 ? -9.055 -21.150 12.592 1.00 13.72 129 SER A N 1
ATOM 1006 C CA . SER A 1 138 ? -9.883 -21.921 11.577 1.00 12.92 129 SER A CA 1
ATOM 1007 C C . SER A 1 138 ? -10.697 -23.063 12.242 1.00 13.79 129 SER A C 1
ATOM 1008 O O . SER A 1 138 ? -11.779 -23.443 11.747 1.00 13.21 129 SER A O 1
ATOM 1011 N N . GLY A 1 139 ? -10.204 -23.591 13.376 1.00 13.58 130 GLY A N 1
ATOM 1012 C CA . GLY A 1 139 ? -10.882 -24.712 14.046 1.00 12.59 130 GLY A CA 1
ATOM 1013 C C . GLY A 1 139 ? -12.059 -24.321 14.919 1.00 15.03 130 GLY A C 1
ATOM 1014 O O . GLY A 1 139 ? -12.914 -25.147 15.184 1.00 16.14 130 GLY A O 1
ATOM 1015 N N . PHE A 1 140 ? -12.092 -23.100 15.393 1.00 13.94 131 PHE A N 1
ATOM 1016 C CA . PHE A 1 140 ? -13.031 -22.687 16.387 1.00 14.72 131 PHE A CA 1
ATOM 1017 C C . PHE A 1 140 ? -13.675 -21.310 16.113 1.00 15.63 131 PHE A C 1
ATOM 1018 O O . PHE A 1 140 ? -14.846 -21.227 15.943 1.00 16.67 131 PHE A O 1
ATOM 1026 N N . LEU A 1 141 ? -12.886 -20.264 16.027 1.00 15.03 132 LEU A N 1
ATOM 1027 C CA . LEU A 1 141 ? -13.457 -18.949 15.982 1.00 17.03 132 LEU A CA 1
ATOM 1028 C C . LEU A 1 141 ? -14.195 -18.659 14.700 1.00 16.49 132 LEU A C 1
ATOM 1029 O O . LEU A 1 141 ? -15.269 -18.146 14.728 1.00 16.34 132 LEU A O 1
ATOM 1034 N N . VAL A 1 142 ? -13.586 -19.010 13.583 1.00 15.52 133 VAL A N 1
ATOM 1035 C CA . VAL A 1 142 ? -14.151 -18.638 12.271 1.00 16.20 133 VAL A CA 1
ATOM 1036 C C . VAL A 1 142 ? -15.466 -19.438 12.006 1.00 15.74 133 VAL A C 1
ATOM 1037 O O . VAL A 1 142 ? -16.440 -18.807 11.701 1.00 13.45 133 VAL A O 1
ATOM 1041 N N . PRO A 1 143 ? -15.485 -20.764 12.175 1.00 15.97 134 PRO A N 1
ATOM 1042 C CA . PRO A 1 143 ? -16.813 -21.432 12.072 1.00 15.22 134 PRO A CA 1
ATOM 1043 C C . PRO A 1 143 ? -17.724 -21.051 13.195 1.00 16.79 134 PRO A C 1
ATOM 1044 O O . PRO A 1 143 ? -18.909 -20.862 12.994 1.00 16.94 134 PRO A O 1
ATOM 1048 N N . GLY A 1 144 ? -17.129 -20.743 14.333 1.00 16.36 135 GLY A N 1
ATOM 1049 C CA . GLY A 1 144 ? -17.929 -20.288 15.493 1.00 18.74 135 GLY A CA 1
ATOM 1050 C C . GLY A 1 144 ? -18.737 -19.035 15.191 1.00 18.81 135 GLY A C 1
ATOM 1051 O O . GLY A 1 144 ? -19.922 -18.923 15.597 1.00 21.78 135 GLY A O 1
ATOM 1052 N N . TYR A 1 145 ? -18.202 -18.118 14.388 1.00 17.98 136 TYR A N 1
ATOM 1053 C CA . TYR A 1 145 ? -19.037 -16.960 13.994 1.00 18.28 136 TYR A CA 1
ATOM 1054 C C . TYR A 1 145 ? -19.907 -17.234 12.753 1.00 18.60 136 TYR A C 1
ATOM 1055 O O . TYR A 1 145 ? -21.089 -17.094 12.768 1.00 19.53 136 TYR A O 1
ATOM 1064 N N . TYR A 1 146 ? -19.289 -17.679 11.665 1.00 18.55 137 TYR A N 1
ATOM 1065 C CA . TYR A 1 146 ? -20.039 -17.765 10.405 1.00 19.09 137 TYR A CA 1
ATOM 1066 C C . TYR A 1 146 ? -20.998 -18.901 10.311 1.00 18.13 137 TYR A C 1
ATOM 1067 O O . TYR A 1 146 ? -21.995 -18.779 9.578 1.00 19.67 137 TYR A O 1
ATOM 1076 N N . VAL A 1 147 ? -20.693 -20.061 10.928 1.00 16.17 138 VAL A N 1
ATOM 1077 C CA . VAL A 1 147 ? -21.595 -21.181 10.900 1.00 17.26 138 VAL A CA 1
ATOM 1078 C C . VAL A 1 147 ? -22.612 -21.053 12.096 1.00 17.98 138 VAL A C 1
ATOM 1079 O O . VAL A 1 147 ? -23.803 -21.107 11.909 1.00 20.13 138 VAL A O 1
ATOM 1083 N N . PHE A 1 148 ? -22.098 -20.888 13.313 1.00 18.39 139 PHE A N 1
ATOM 1084 C CA . PHE A 1 148 ? -22.980 -21.004 14.495 1.00 18.06 139 PHE A CA 1
ATOM 1085 C C . PHE A 1 148 ? -23.609 -19.672 14.825 1.00 19.51 139 PHE A C 1
ATOM 1086 O O . PHE A 1 148 ? -24.835 -19.533 14.778 1.00 19.67 139 PHE A O 1
ATOM 1094 N N . ALA A 1 149 ? -22.798 -18.657 15.124 1.00 21.33 140 ALA A N 1
ATOM 1095 C CA . ALA A 1 149 ? -23.359 -17.385 15.605 1.00 22.66 140 ALA A CA 1
ATOM 1096 C C . ALA A 1 149 ? -24.293 -16.780 14.581 1.00 22.79 140 ALA A C 1
ATOM 1097 O O . ALA A 1 149 ? -25.431 -16.351 14.916 1.00 24.18 140 ALA A O 1
ATOM 1099 N N . LYS A 1 150 ? -23.862 -16.723 13.331 1.00 22.28 141 LYS A N 1
ATOM 1100 C CA A LYS A 1 150 ? -24.718 -16.133 12.260 0.50 23.79 141 LYS A CA 1
ATOM 1101 C CA B LYS A 1 150 ? -24.735 -16.109 12.302 0.50 23.44 141 LYS A CA 1
ATOM 1102 C C . LYS A 1 150 ? -25.969 -16.971 12.012 1.00 24.49 141 LYS A C 1
ATOM 1103 O O . LYS A 1 150 ? -26.925 -16.499 11.402 1.00 28.59 141 LYS A O 1
ATOM 1114 N N . ASN A 1 151 ? -25.990 -18.204 12.484 1.00 22.48 142 ASN A N 1
ATOM 1115 C CA . ASN A 1 151 ? -27.194 -18.996 12.346 1.00 26.26 142 ASN A CA 1
ATOM 1116 C C . ASN A 1 151 ? -27.977 -19.166 13.648 1.00 26.89 142 ASN A C 1
ATOM 1117 O O . ASN A 1 151 ? -28.904 -19.957 13.711 1.00 29.63 142 ASN A O 1
ATOM 1122 N N . ASN A 1 152 ? -27.587 -18.423 14.667 1.00 28.21 143 ASN A N 1
ATOM 1123 C CA . ASN A 1 152 ? -28.262 -18.431 15.966 1.00 32.43 143 ASN A CA 1
ATOM 1124 C C . ASN A 1 152 ? -28.316 -19.843 16.551 1.00 33.59 143 ASN A C 1
ATOM 1125 O O . ASN A 1 152 ? -29.346 -20.240 17.138 1.00 35.81 143 ASN A O 1
ATOM 1130 N N . ILE A 1 153 ? -27.258 -20.598 16.348 1.00 31.73 144 ILE A N 1
ATOM 1131 C CA . ILE A 1 153 ? -27.159 -21.925 16.902 1.00 33.27 144 ILE A CA 1
ATOM 1132 C C . ILE A 1 153 ? -25.808 -22.100 17.602 1.00 32.18 144 ILE A C 1
ATOM 1133 O O . ILE A 1 153 ? -24.935 -21.217 17.566 1.00 32.61 144 ILE A O 1
ATOM 1138 N N . SER A 1 154 ? -25.640 -23.289 18.167 1.00 33.09 145 SER A N 1
ATOM 1139 C CA . SER A 1 154 ? -24.627 -23.609 19.146 1.00 32.74 145 SER A CA 1
ATOM 1140 C C . SER A 1 154 ? -24.025 -24.977 18.796 1.00 29.57 145 SER A C 1
ATOM 1141 O O . SER A 1 154 ? -24.743 -25.814 18.315 1.00 30.85 145 SER A O 1
ATOM 1144 N N . ALA A 1 155 ? -22.750 -25.208 19.050 1.00 28.43 146 ALA A N 1
ATOM 1145 C CA . ALA A 1 155 ? -22.209 -26.556 18.934 1.00 27.32 146 ALA A CA 1
ATOM 1146 C C . ALA A 1 155 ? -22.990 -27.505 19.901 1.00 27.58 146 ALA A C 1
ATOM 1147 O O . ALA A 1 155 ? -23.132 -28.726 19.603 1.00 27.07 146 ALA A O 1
ATOM 1149 N N . SER A 1 156 ? -23.607 -26.940 20.974 1.00 26.70 147 SER A N 1
ATOM 1150 C CA . SER A 1 156 ? -24.435 -27.795 21.891 1.00 27.30 147 SER A CA 1
ATOM 1151 C C . SER A 1 156 ? -25.684 -28.320 21.231 1.00 26.24 147 SER A C 1
ATOM 1152 O O . SER A 1 156 ? -26.321 -29.239 21.734 1.00 26.59 147 SER A O 1
ATOM 1155 N N . ASP A 1 157 ? -26.043 -27.724 20.088 1.00 26.09 148 ASP A N 1
ATOM 1156 C CA . ASP A 1 157 ? -27.219 -28.146 19.323 1.00 28.90 148 ASP A CA 1
ATOM 1157 C C . ASP A 1 157 ? -26.989 -29.412 18.528 1.00 29.29 148 ASP A C 1
ATOM 1158 O O . ASP A 1 157 ? -27.936 -30.007 18.057 1.00 31.01 148 ASP A O 1
ATOM 1163 N N . PHE A 1 158 ? -25.722 -29.849 18.389 1.00 27.54 149 PHE A N 1
ATOM 1164 C CA . PHE A 1 158 ? -25.428 -31.165 17.773 1.00 26.84 149 PHE A CA 1
ATOM 1165 C C . PHE A 1 158 ? -25.662 -32.297 18.767 1.00 28.62 149 PHE A C 1
ATOM 1166 O O . PHE A 1 158 ? -25.787 -32.015 19.972 1.00 29.03 149 PHE A O 1
ATOM 1174 N N . LYS A 1 159 ? -25.783 -33.539 18.267 1.00 28.35 150 LYS A N 1
ATOM 1175 C CA . LYS A 1 159 ? -25.984 -34.721 19.141 1.00 31.11 150 LYS A CA 1
ATOM 1176 C C . LYS A 1 159 ? -24.886 -34.833 20.205 1.00 31.48 150 LYS A C 1
ATOM 1177 O O . LYS A 1 159 ? -25.151 -35.198 21.355 1.00 32.85 150 LYS A O 1
ATOM 1183 N N . ARG A 1 160 ? -23.644 -34.600 19.785 1.00 29.38 151 ARG A N 1
ATOM 1184 C CA . ARG A 1 160 ? -22.477 -34.706 20.672 1.00 29.80 151 ARG A CA 1
ATOM 1185 C C . ARG A 1 160 ? -21.416 -33.821 20.060 1.00 29.18 151 ARG A C 1
ATOM 1186 O O . ARG A 1 160 ? -21.406 -33.645 18.833 1.00 27.48 151 ARG A O 1
ATOM 1194 N N . THR A 1 161 ? -20.577 -33.224 20.890 1.00 28.70 152 THR A N 1
ATOM 1195 C CA A THR A 1 161 ? -19.470 -32.424 20.354 0.50 27.93 152 THR A CA 1
ATOM 1196 C CA B THR A 1 161 ? -19.472 -32.361 20.413 0.50 28.48 152 THR A CA 1
ATOM 1197 C C . THR A 1 161 ? -18.216 -32.647 21.181 1.00 30.03 152 THR A C 1
ATOM 1198 O O . THR A 1 161 ? -18.298 -32.837 22.407 1.00 33.47 152 THR A O 1
ATOM 1205 N N . VAL A 1 162 ? -17.068 -32.736 20.491 1.00 27.56 153 VAL A N 1
ATOM 1206 C CA . VAL A 1 162 ? -15.801 -32.802 21.207 1.00 29.47 153 VAL A CA 1
ATOM 1207 C C . VAL A 1 162 ? -14.873 -31.781 20.590 1.00 28.62 153 VAL A C 1
ATOM 1208 O O . VAL A 1 162 ? -15.084 -31.353 19.469 1.00 28.54 153 VAL A O 1
ATOM 1212 N N . ASN A 1 163 ? -13.884 -31.333 21.335 1.00 27.06 154 ASN A N 1
ATOM 1213 C CA A ASN A 1 163 ? -12.885 -30.443 20.747 0.50 26.11 154 ASN A CA 1
ATOM 1214 C CA B ASN A 1 163 ? -12.887 -30.424 20.784 0.50 26.14 154 ASN A CA 1
ATOM 1215 C C . ASN A 1 163 ? -11.632 -31.252 20.473 1.00 25.62 154 ASN A C 1
ATOM 1216 O O . ASN A 1 163 ? -11.245 -32.169 21.266 1.00 25.86 154 ASN A O 1
ATOM 1225 N N . ALA A 1 164 ? -10.988 -30.987 19.346 1.00 23.59 155 ALA A N 1
ATOM 1226 C CA . ALA A 1 164 ? -9.778 -31.740 18.985 1.00 23.95 155 ALA A CA 1
ATOM 1227 C C . ALA A 1 164 ? -9.004 -30.870 17.978 1.00 22.33 155 ALA A C 1
ATOM 1228 O O . ALA A 1 164 ? -9.583 -29.908 17.393 1.00 20.54 155 ALA A O 1
ATOM 1230 N N . GLY A 1 165 ? -7.750 -31.246 17.736 1.00 21.19 156 GLY A N 1
ATOM 1231 C CA . GLY A 1 165 ? -6.928 -30.503 16.788 1.00 19.64 156 GLY A CA 1
ATOM 1232 C C . GLY A 1 165 ? -7.235 -30.862 15.350 1.00 18.49 156 GLY A C 1
ATOM 1233 O O . GLY A 1 165 ? -7.956 -31.850 15.136 1.00 17.51 156 GLY A O 1
ATOM 1234 N N . HIS A 1 166 ? -6.652 -30.139 14.373 1.00 15.84 157 HIS A N 1
ATOM 1235 C CA . HIS A 1 166 ? -7.085 -30.315 12.964 1.00 15.42 157 HIS A CA 1
ATOM 1236 C C . HIS A 1 166 ? -6.792 -31.764 12.517 1.00 16.38 157 HIS A C 1
ATOM 1237 O O . HIS A 1 166 ? -7.598 -32.374 11.846 1.00 16.56 157 HIS A O 1
ATOM 1244 N N . GLU A 1 167 ? -5.616 -32.281 12.796 1.00 17.23 158 GLU A N 1
ATOM 1245 C CA . GLU A 1 167 ? -5.302 -33.627 12.262 1.00 17.55 158 GLU A CA 1
ATOM 1246 C C . GLU A 1 167 ? -6.272 -34.687 12.826 1.00 17.88 158 GLU A C 1
ATOM 1247 O O . GLU A 1 167 ? -6.793 -35.564 12.060 1.00 18.04 158 GLU A O 1
ATOM 1253 N N . THR A 1 168 ? -6.523 -34.590 14.121 1.00 17.62 159 THR A N 1
ATOM 1254 C CA . THR A 1 168 ? -7.403 -35.566 14.802 1.00 20.23 159 THR A CA 1
ATOM 1255 C C . THR A 1 168 ? -8.799 -35.496 14.156 1.00 19.63 159 THR A C 1
ATOM 1256 O O . THR A 1 168 ? -9.401 -36.526 13.867 1.00 20.54 159 THR A O 1
ATOM 1260 N N . ASN A 1 169 ? -9.293 -34.265 13.971 1.00 15.21 160 ASN A N 1
ATOM 1261 C CA . ASN A 1 169 ? -10.624 -34.069 13.337 1.00 14.56 160 ASN A CA 1
ATOM 1262 C C . ASN A 1 169 ? -10.693 -34.616 11.958 1.00 15.63 160 ASN A C 1
ATOM 1263 O O . ASN A 1 169 ? -11.684 -35.308 11.645 1.00 16.99 160 ASN A O 1
ATOM 1268 N N . ALA A 1 170 ? -9.667 -34.372 11.128 1.00 16.37 161 ALA A N 1
ATOM 1269 C CA . ALA A 1 170 ? -9.719 -34.811 9.725 1.00 16.75 161 ALA A CA 1
ATOM 1270 C C . ALA A 1 170 ? -9.711 -36.348 9.701 1.00 18.06 161 ALA A C 1
ATOM 1271 O O . ALA A 1 170 ? -10.443 -36.962 8.916 1.00 16.46 161 ALA A O 1
ATOM 1273 N N . LEU A 1 171 ? -8.841 -36.952 10.489 1.00 17.53 162 LEU A N 1
ATOM 1274 C CA . LEU A 1 171 ? -8.804 -38.424 10.504 1.00 19.49 162 LEU A CA 1
ATOM 1275 C C . LEU A 1 171 ? -10.108 -39.009 11.049 1.00 20.65 162 LEU A C 1
ATOM 1276 O O . LEU A 1 171 ? -10.615 -40.014 10.481 1.00 22.84 162 LEU A O 1
ATOM 1281 N N . ALA A 1 172 ? -10.700 -38.371 12.074 1.00 18.89 163 ALA A N 1
ATOM 1282 C CA . ALA A 1 172 ? -12.001 -38.907 12.640 1.00 19.89 163 ALA A CA 1
ATOM 1283 C C . ALA A 1 172 ? -13.118 -38.850 11.610 1.00 19.60 163 ALA A C 1
ATOM 1284 O O . ALA A 1 172 ? -13.957 -39.735 11.535 1.00 20.40 163 ALA A O 1
ATOM 1286 N N . VAL A 1 173 ? -13.120 -37.804 10.804 1.00 17.21 164 VAL A N 1
ATOM 1287 C CA . VAL A 1 173 ? -14.172 -37.737 9.747 1.00 17.50 164 VAL A CA 1
ATOM 1288 C C . VAL A 1 173 ? -13.885 -38.832 8.679 1.00 17.22 164 VAL A C 1
ATOM 1289 O O . VAL A 1 173 ? -14.794 -39.546 8.209 1.00 18.90 164 VAL A O 1
ATOM 1293 N N . ALA A 1 174 ? -12.625 -38.905 8.204 1.00 17.60 165 ALA A N 1
ATOM 1294 C CA . ALA A 1 174 ? -12.192 -39.929 7.245 1.00 18.10 165 ALA A CA 1
ATOM 1295 C C . ALA A 1 174 ? -12.566 -41.311 7.726 1.00 20.48 165 ALA A C 1
ATOM 1296 O O . ALA A 1 174 ? -13.003 -42.149 6.916 1.00 22.78 165 ALA A O 1
ATOM 1298 N N . ASN A 1 175 ? -12.420 -41.533 9.033 1.00 22.31 166 ASN A N 1
ATOM 1299 C CA . ASN A 1 175 ? -12.467 -42.897 9.620 1.00 23.42 166 ASN A CA 1
ATOM 1300 C C . ASN A 1 175 ? -13.893 -43.220 10.091 1.00 24.90 166 ASN A C 1
ATOM 1301 O O . ASN A 1 175 ? -14.152 -44.271 10.729 1.00 25.60 166 ASN A O 1
ATOM 1306 N N . LYS A 1 176 ? -14.809 -42.323 9.717 1.00 23.63 167 LYS A N 1
ATOM 1307 C CA . LYS A 1 176 ? -16.243 -42.391 10.082 1.00 25.28 167 LYS A CA 1
ATOM 1308 C C . LYS A 1 176 ? -16.497 -42.493 11.584 1.00 26.87 167 LYS A C 1
ATOM 1309 O O . LYS A 1 176 ? -17.387 -43.214 12.036 1.00 29.14 167 LYS A O 1
ATOM 1315 N N . GLN A 1 177 ? -15.663 -41.825 12.363 1.00 24.56 168 GLN A N 1
ATOM 1316 C CA . GLN A 1 177 ? -15.822 -41.729 13.802 1.00 26.96 168 GLN A CA 1
ATOM 1317 C C . GLN A 1 177 ? -16.543 -40.478 14.317 1.00 25.92 168 GLN A C 1
ATOM 1318 O O . GLN A 1 177 ? -16.888 -40.414 15.510 1.00 27.09 168 GLN A O 1
ATOM 1324 N N . VAL A 1 178 ? -16.681 -39.444 13.473 1.00 22.87 169 VAL A N 1
ATOM 1325 C CA . VAL A 1 178 ? -17.450 -38.260 13.825 1.00 22.07 169 VAL A CA 1
ATOM 1326 C C . VAL A 1 178 ? -18.092 -37.844 12.503 1.00 21.94 169 VAL A C 1
ATOM 1327 O O . VAL A 1 178 ? -17.538 -38.083 11.424 1.00 22.47 169 VAL A O 1
ATOM 1331 N N . ASP A 1 179 ? -19.291 -37.294 12.554 1.00 19.22 170 ASP A N 1
ATOM 1332 C CA . ASP A 1 179 ? -20.020 -36.980 11.321 1.00 18.79 170 ASP A CA 1
ATOM 1333 C C . ASP A 1 179 ? -19.534 -35.745 10.570 1.00 18.06 170 ASP A C 1
ATOM 1334 O O . ASP A 1 179 ? -19.549 -35.730 9.318 1.00 17.50 170 ASP A O 1
ATOM 1339 N N . VAL A 1 180 ? -19.236 -34.695 11.333 1.00 17.26 171 VAL A N 1
ATOM 1340 C CA . VAL A 1 180 ? -18.728 -33.478 10.721 1.00 15.60 171 VAL A CA 1
ATOM 1341 C C . VAL A 1 180 ? -17.715 -32.872 11.634 1.00 15.41 171 VAL A C 1
ATOM 1342 O O . VAL A 1 180 ? -17.790 -33.012 12.857 1.00 15.84 171 VAL A O 1
ATOM 1346 N N . ALA A 1 181 ? -16.759 -32.169 11.070 1.00 13.76 172 ALA A N 1
ATOM 1347 C CA . ALA A 1 181 ? -15.738 -31.448 11.899 1.00 14.74 172 ALA A CA 1
ATOM 1348 C C . ALA A 1 181 ? -15.237 -30.201 11.207 1.00 14.93 172 ALA A C 1
ATOM 1349 O O . ALA A 1 181 ? -15.383 -30.024 9.980 1.00 14.34 172 ALA A O 1
ATOM 1351 N N . THR A 1 182 ? -14.639 -29.314 12.008 1.00 14.75 173 THR A N 1
ATOM 1352 C CA . THR A 1 182 ? -13.955 -28.138 11.484 1.00 12.83 173 THR A CA 1
ATOM 1353 C C . THR A 1 182 ? -12.571 -28.588 11.000 1.00 13.30 173 THR A C 1
ATOM 1354 O O . THR A 1 182 ? -12.046 -29.629 11.434 1.00 14.90 173 THR A O 1
ATOM 1358 N N . ASN A 1 183 ? -11.994 -27.807 10.123 1.00 12.98 174 ASN A N 1
ATOM 1359 C CA . ASN A 1 183 ? -10.657 -28.066 9.647 1.00 13.39 174 ASN A CA 1
ATOM 1360 C C . ASN A 1 183 ? -10.140 -26.859 8.866 1.00 12.25 174 ASN A C 1
ATOM 1361 O O . ASN A 1 183 ? -10.686 -25.813 8.992 1.00 13.13 174 ASN A O 1
ATOM 1366 N N . ASN A 1 184 ? -9.070 -27.018 8.117 1.00 12.40 175 ASN A N 1
ATOM 1367 C CA . ASN A 1 184 ? -8.643 -25.905 7.257 1.00 13.08 175 ASN A CA 1
ATOM 1368 C C . ASN A 1 184 ? -7.899 -26.404 6.039 1.00 12.94 175 ASN A C 1
ATOM 1369 O O . ASN A 1 184 ? -7.537 -27.587 5.985 1.00 15.99 175 ASN A O 1
ATOM 1374 N N . THR A 1 185 ? -7.700 -25.519 5.053 1.00 13.55 176 THR A N 1
ATOM 1375 C CA . THR A 1 185 ? -7.147 -25.923 3.791 1.00 15.23 176 THR A CA 1
ATOM 1376 C C . THR A 1 185 ? -5.674 -26.258 3.873 1.00 15.85 176 THR A C 1
ATOM 1377 O O . THR A 1 185 ? -5.199 -26.989 2.991 1.00 20.62 176 THR A O 1
ATOM 1381 N N . GLU A 1 186 ? -4.985 -25.716 4.865 1.00 17.64 177 GLU A N 1
ATOM 1382 C CA . GLU A 1 186 ? -3.554 -26.098 5.022 1.00 18.93 177 GLU A CA 1
ATOM 1383 C C . GLU A 1 186 ? -3.454 -27.575 5.410 1.00 18.59 177 GLU A C 1
ATOM 1384 O O . GLU A 1 186 ? -2.699 -28.328 4.788 1.00 19.74 177 GLU A O 1
ATOM 1390 N N A ASN A 1 187 ? -4.086 -27.828 6.565 0.50 17.24 178 ASN A N 1
ATOM 1391 N N B ASN A 1 187 ? -4.268 -28.052 6.321 0.50 18.11 178 ASN A N 1
ATOM 1392 C CA A ASN A 1 187 ? -4.188 -29.143 7.215 0.50 17.94 178 ASN A CA 1
ATOM 1393 C CA B ASN A 1 187 ? -4.273 -29.498 6.540 0.50 17.25 178 ASN A CA 1
ATOM 1394 C C A ASN A 1 187 ? -4.708 -30.187 6.269 0.50 18.25 178 ASN A C 1
ATOM 1395 C C B ASN A 1 187 ? -4.733 -30.346 5.321 0.50 17.94 178 ASN A C 1
ATOM 1396 O O A ASN A 1 187 ? -4.281 -31.364 6.330 0.50 19.24 178 ASN A O 1
ATOM 1397 O O B ASN A 1 187 ? -4.165 -31.396 5.024 0.50 17.28 178 ASN A O 1
ATOM 1406 N N A LEU A 1 188 ? -5.643 -29.797 5.396 0.50 19.12 179 LEU A N 1
ATOM 1407 N N B LEU A 1 188 ? -5.751 -29.904 4.588 0.50 15.56 179 LEU A N 1
ATOM 1408 C CA A LEU A 1 188 ? -6.050 -30.743 4.374 0.50 18.41 179 LEU A CA 1
ATOM 1409 C CA B LEU A 1 188 ? -6.215 -30.737 3.518 0.50 16.89 179 LEU A CA 1
ATOM 1410 C C A LEU A 1 188 ? -4.910 -30.992 3.408 0.50 20.67 179 LEU A C 1
ATOM 1411 C C B LEU A 1 188 ? -5.113 -30.811 2.462 0.50 17.25 179 LEU A C 1
ATOM 1412 O O A LEU A 1 188 ? -4.696 -32.120 3.043 0.50 21.21 179 LEU A O 1
ATOM 1413 O O B LEU A 1 188 ? -4.907 -31.860 1.873 0.50 19.03 179 LEU A O 1
ATOM 1422 N N A ASP A 1 189 ? -4.183 -29.964 2.995 0.50 20.63 180 ASP A N 1
ATOM 1423 N N B ASP A 1 189 ? -4.442 -29.684 2.265 0.50 18.58 180 ASP A N 1
ATOM 1424 C CA A ASP A 1 189 ? -3.017 -30.248 2.149 0.50 23.63 180 ASP A CA 1
ATOM 1425 C CA B ASP A 1 189 ? -3.318 -29.575 1.319 0.50 19.88 180 ASP A CA 1
ATOM 1426 C C A ASP A 1 189 ? -1.898 -31.037 2.838 0.50 23.50 180 ASP A C 1
ATOM 1427 C C B ASP A 1 189 ? -2.220 -30.559 1.731 0.50 20.46 180 ASP A C 1
ATOM 1428 O O A ASP A 1 189 ? -1.117 -31.681 2.189 0.50 24.96 180 ASP A O 1
ATOM 1429 O O B ASP A 1 189 ? -1.635 -31.228 0.877 0.50 20.20 180 ASP A O 1
ATOM 1438 N N A LYS A 1 190 ? -1.776 -30.947 4.147 0.50 23.01 181 LYS A N 1
ATOM 1439 N N B LYS A 1 190 ? -1.932 -30.660 3.027 0.50 20.32 181 LYS A N 1
ATOM 1440 C CA A LYS A 1 190 ? -0.766 -31.794 4.790 0.50 23.61 181 LYS A CA 1
ATOM 1441 C CA B LYS A 1 190 ? -0.890 -31.563 3.463 0.50 21.24 181 LYS A CA 1
ATOM 1442 C C A LYS A 1 190 ? -1.207 -33.227 4.938 0.50 25.32 181 LYS A C 1
ATOM 1443 C C B LYS A 1 190 ? -1.254 -32.990 3.243 0.50 21.59 181 LYS A C 1
ATOM 1444 O O A LYS A 1 190 ? -0.423 -34.119 5.315 0.50 25.02 181 LYS A O 1
ATOM 1445 O O B LYS A 1 190 ? -0.378 -33.832 2.977 0.50 23.71 181 LYS A O 1
ATOM 1456 N N A LEU A 1 191 ? -2.420 -33.497 4.419 0.50 25.09 182 LEU A N 1
ATOM 1457 N N B LEU A 1 191 ? -2.537 -33.304 3.365 0.50 20.86 182 LEU A N 1
ATOM 1458 C CA A LEU A 1 191 ? -2.951 -34.852 4.465 0.50 25.62 182 LEU A CA 1
ATOM 1459 C CA B LEU A 1 191 ? -2.921 -34.660 3.213 0.50 21.62 182 LEU A CA 1
ATOM 1460 C C A LEU A 1 191 ? -2.484 -35.504 3.258 0.50 27.32 182 LEU A C 1
ATOM 1461 C C B LEU A 1 191 ? -2.814 -35.103 1.788 0.50 23.59 182 LEU A C 1
ATOM 1462 O O A LEU A 1 191 ? -2.307 -36.703 3.187 0.50 27.35 182 LEU A O 1
ATOM 1463 O O B LEU A 1 191 ? -2.648 -36.288 1.570 0.50 22.68 182 LEU A O 1
ATOM 1472 N N A LYS A 1 192 ? -2.226 -34.708 2.284 0.50 27.97 183 LYS A N 1
ATOM 1473 N N B LYS A 1 192 ? -2.959 -34.156 0.840 0.50 24.22 183 LYS A N 1
ATOM 1474 C CA A LYS A 1 192 ? -1.695 -35.317 1.089 0.50 29.80 183 LYS A CA 1
ATOM 1475 C CA B LYS A 1 192 ? -2.786 -34.413 -0.587 0.50 26.45 183 LYS A CA 1
ATOM 1476 C C A LYS A 1 192 ? -0.386 -35.980 1.411 0.50 30.52 183 LYS A C 1
ATOM 1477 C C B LYS A 1 192 ? -1.562 -35.267 -0.800 0.50 27.26 183 LYS A C 1
ATOM 1478 O O A LYS A 1 192 ? -0.035 -36.970 0.752 0.50 31.32 183 LYS A O 1
ATOM 1479 O O B LYS A 1 192 ? -1.585 -36.188 -1.599 0.50 28.47 183 LYS A O 1
ATOM 1490 N N A THR A 1 193 ? 0.300 -35.443 2.432 0.50 30.02 184 THR A N 1
ATOM 1491 N N B THR A 1 193 ? -0.596 -35.027 0.039 0.50 27.12 184 THR A N 1
ATOM 1492 C CA A THR A 1 193 ? 1.551 -36.025 2.921 0.50 31.06 184 THR A CA 1
ATOM 1493 C CA B THR A 1 193 ? 0.691 -35.603 -0.150 0.50 28.43 184 THR A CA 1
ATOM 1494 C C A THR A 1 193 ? 1.372 -37.076 4.034 0.50 31.11 184 THR A C 1
ATOM 1495 C C B THR A 1 193 ? 0.904 -36.696 0.847 0.50 27.21 184 THR A C 1
ATOM 1496 O O A THR A 1 193 ? 1.867 -38.191 3.917 0.50 32.35 184 THR A O 1
ATOM 1497 O O B THR A 1 193 ? 1.200 -37.813 0.518 0.50 27.35 184 THR A O 1
ATOM 1504 N N A SER A 1 194 ? 0.719 -36.720 5.133 0.50 30.26 185 SER A N 1
ATOM 1505 N N B SER A 1 194 ? 0.788 -36.319 2.082 0.50 25.04 185 SER A N 1
ATOM 1506 C CA A SER A 1 194 ? 0.708 -37.631 6.281 0.50 30.19 185 SER A CA 1
ATOM 1507 C CA B SER A 1 194 ? 0.999 -37.205 3.218 0.50 25.53 185 SER A CA 1
ATOM 1508 C C A SER A 1 194 ? -0.178 -38.849 6.009 0.50 29.45 185 SER A C 1
ATOM 1509 C C B SER A 1 194 ? 0.136 -38.444 3.244 0.50 25.71 185 SER A C 1
ATOM 1510 O O A SER A 1 194 ? 0.163 -39.982 6.375 0.50 30.25 185 SER A O 1
ATOM 1511 O O B SER A 1 194 ? 0.649 -39.538 3.525 0.50 27.14 185 SER A O 1
ATOM 1516 N N A ALA A 1 195 ? -1.253 -38.633 5.267 0.50 27.68 186 ALA A N 1
ATOM 1517 N N B ALA A 1 195 ? -1.157 -38.299 2.942 0.50 24.87 186 ALA A N 1
ATOM 1518 C CA A ALA A 1 195 ? -2.336 -39.611 5.137 0.50 26.18 186 ALA A CA 1
ATOM 1519 C CA B ALA A 1 195 ? -2.091 -39.449 2.958 0.50 25.03 186 ALA A CA 1
ATOM 1520 C C A ALA A 1 195 ? -3.116 -39.535 3.869 0.50 25.63 186 ALA A C 1
ATOM 1521 C C B ALA A 1 195 ? -3.267 -39.271 1.985 0.50 24.61 186 ALA A C 1
ATOM 1522 O O A ALA A 1 195 ? -4.267 -39.166 3.878 0.50 25.03 186 ALA A O 1
ATOM 1523 O O B ALA A 1 195 ? -4.416 -39.095 2.433 0.50 22.92 186 ALA A O 1
ATOM 1526 N N A PRO A 1 196 ? -2.552 -39.884 2.749 0.50 26.65 187 PRO A N 1
ATOM 1527 N N B PRO A 1 196 ? -2.999 -39.313 0.669 0.50 25.14 187 PRO A N 1
ATOM 1528 C CA A PRO A 1 196 ? -3.271 -39.557 1.502 0.50 27.00 187 PRO A CA 1
ATOM 1529 C CA B PRO A 1 196 ? -4.086 -39.070 -0.244 0.50 25.94 187 PRO A CA 1
ATOM 1530 C C A PRO A 1 196 ? -4.597 -40.233 1.218 0.50 28.38 187 PRO A C 1
ATOM 1531 C C B PRO A 1 196 ? -5.247 -40.035 0.029 0.50 26.83 187 PRO A C 1
ATOM 1532 O O A PRO A 1 196 ? -5.495 -39.599 0.658 0.50 28.49 187 PRO A O 1
ATOM 1533 O O B PRO A 1 196 ? -6.366 -39.708 -0.296 0.50 25.67 187 PRO A O 1
ATOM 1540 N N A GLU A 1 197 ? -4.747 -41.513 1.532 0.50 29.90 188 GLU A N 1
ATOM 1541 N N B GLU A 1 197 ? -4.989 -41.172 0.680 0.50 28.82 188 GLU A N 1
ATOM 1542 C CA A GLU A 1 197 ? -6.004 -42.180 1.166 0.50 31.42 188 GLU A CA 1
ATOM 1543 C CA B GLU A 1 197 ? -6.054 -42.131 1.052 0.50 30.46 188 GLU A CA 1
ATOM 1544 C C A GLU A 1 197 ? -7.117 -41.721 2.109 0.50 30.04 188 GLU A C 1
ATOM 1545 C C B GLU A 1 197 ? -7.134 -41.588 2.013 0.50 29.38 188 GLU A C 1
ATOM 1546 O O A GLU A 1 197 ? -8.290 -42.073 1.946 0.50 30.40 188 GLU A O 1
ATOM 1547 O O B GLU A 1 197 ? -8.328 -41.810 1.781 0.50 30.09 188 GLU A O 1
ATOM 1558 N N . LYS A 1 198 ? -6.710 -40.948 3.100 1.00 29.75 189 LYS A N 1
ATOM 1559 C CA . LYS A 1 198 ? -7.620 -40.359 4.059 1.00 29.41 189 LYS A CA 1
ATOM 1560 C C . LYS A 1 198 ? -8.215 -39.101 3.446 1.00 29.43 189 LYS A C 1
ATOM 1561 O O . LYS A 1 198 ? -9.400 -38.828 3.644 1.00 27.48 189 LYS A O 1
ATOM 1567 N N . LEU A 1 199 ? -7.401 -38.327 2.723 1.00 27.93 190 LEU A N 1
ATOM 1568 C CA . LEU A 1 199 ? -7.960 -37.132 2.092 1.00 27.72 190 LEU A CA 1
ATOM 1569 C C . LEU A 1 199 ?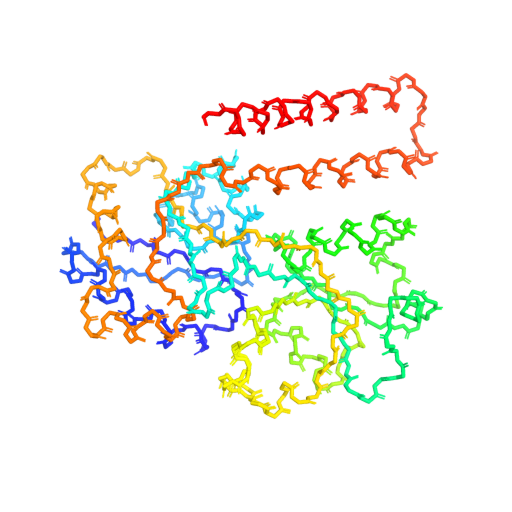 -9.069 -37.488 1.147 1.00 27.81 190 LEU A C 1
ATOM 1570 O O . LEU A 1 199 ? -10.042 -36.749 1.026 1.00 26.86 190 LEU A O 1
ATOM 1575 N N . LYS A 1 200 ? -8.938 -38.611 0.437 1.00 25.68 191 LYS A N 1
ATOM 1576 C CA . LYS A 1 200 ? -9.961 -39.035 -0.518 1.00 27.32 191 LYS A CA 1
ATOM 1577 C C . LYS A 1 200 ? -11.276 -39.388 0.164 1.00 25.51 191 LYS A C 1
ATOM 1578 O O . LYS A 1 200 ? -12.303 -39.410 -0.493 1.00 27.51 191 LYS A O 1
ATOM 1584 N N . GLU A 1 201 ? -11.249 -39.594 1.477 1.00 23.66 192 GLU A N 1
ATOM 1585 C CA . GLU A 1 201 ? -12.498 -39.902 2.202 1.00 24.36 192 GLU A CA 1
ATOM 1586 C C . GLU A 1 201 ? -13.222 -38.639 2.706 1.00 21.68 192 GLU A C 1
ATOM 1587 O O . GLU A 1 201 ? -14.259 -38.764 3.411 1.00 23.66 192 GLU A O 1
ATOM 1593 N N . LEU A 1 202 ? -12.680 -37.467 2.404 1.00 21.41 193 LEU A N 1
ATOM 1594 C CA . LEU A 1 202 ? -13.254 -36.210 2.938 1.00 20.61 193 LEU A CA 1
ATOM 1595 C C . LEU A 1 202 ? -13.959 -35.367 1.890 1.00 20.07 193 LEU A C 1
ATOM 1596 O O . LEU A 1 202 ? -13.585 -35.401 0.684 1.00 21.71 193 LEU A O 1
ATOM 1601 N N . LYS A 1 203 ? -14.946 -34.576 2.338 1.00 18.07 194 LYS A N 1
ATOM 1602 C CA . LYS A 1 203 ? -15.720 -33.734 1.417 1.00 18.06 194 LYS A CA 1
ATOM 1603 C C . LYS A 1 203 ? -15.927 -32.442 2.182 1.00 17.10 194 LYS A C 1
ATOM 1604 O O . LYS A 1 203 ? -16.406 -32.452 3.325 1.00 17.96 194 LYS A O 1
ATOM 1610 N N . VAL A 1 204 ? -15.565 -31.333 1.561 1.00 14.99 195 VAL A N 1
ATOM 1611 C CA . VAL A 1 204 ? -15.725 -30.004 2.182 1.00 14.74 195 VAL A CA 1
ATOM 1612 C C . VAL A 1 204 ? -17.169 -29.544 1.860 1.00 14.49 195 VAL A C 1
ATOM 1613 O O . VAL A 1 204 ? -17.617 -29.591 0.707 1.00 17.11 195 VAL A O 1
ATOM 1617 N N . ILE A 1 205 ? -17.910 -29.123 2.896 1.00 14.13 196 ILE A N 1
ATOM 1618 C CA . ILE A 1 205 ? -19.292 -28.659 2.696 1.00 13.22 196 ILE A CA 1
ATOM 1619 C C . ILE A 1 205 ? -19.456 -27.162 3.030 1.00 12.93 196 ILE A C 1
ATOM 1620 O O . ILE A 1 205 ? -20.579 -26.629 2.878 1.00 14.18 196 ILE A O 1
ATOM 1625 N N . TRP A 1 206 ? -18.391 -26.500 3.463 1.00 12.40 197 TRP A N 1
ATOM 1626 C CA . TRP A 1 206 ? -18.447 -25.080 3.843 1.00 14.42 197 TRP A CA 1
ATOM 1627 C C . TRP A 1 206 ? -17.036 -24.602 3.887 1.00 15.26 197 TRP A C 1
ATOM 1628 O O . TRP A 1 206 ? -16.130 -25.352 4.304 1.00 13.65 197 TRP A O 1
ATOM 1639 N N . LYS A 1 207 ? -16.832 -23.386 3.406 1.00 14.87 198 LYS A N 1
ATOM 1640 C CA A LYS A 1 207 ? -15.490 -22.781 3.357 0.50 14.43 198 LYS A CA 1
ATOM 1641 C CA B LYS A 1 207 ? -15.506 -22.826 3.483 0.50 13.15 198 LYS A CA 1
ATOM 1642 C C . LYS A 1 207 ? -15.670 -21.351 3.809 1.00 14.91 198 LYS A C 1
ATOM 1643 O O . LYS A 1 207 ? -16.635 -20.685 3.370 1.00 15.73 198 LYS A O 1
ATOM 1654 N N . SER A 1 208 ? -14.724 -20.864 4.604 1.00 13.93 199 SER A N 1
ATOM 1655 C CA . SER A 1 208 ? -14.774 -19.501 5.187 1.00 14.98 199 SER A CA 1
ATOM 1656 C C . SER A 1 208 ? -14.228 -18.428 4.209 1.00 16.21 199 SER A C 1
ATOM 1657 O O . SER A 1 208 ? -13.693 -18.744 3.154 1.00 18.48 199 SER A O 1
ATOM 1660 N N . PRO A 1 209 ? -14.405 -17.160 4.589 1.00 17.94 200 PRO A N 1
ATOM 1661 C CA . PRO A 1 209 ? -13.626 -16.144 3.916 1.00 20.42 200 PRO A CA 1
ATOM 1662 C C . PRO A 1 209 ? -12.118 -16.342 4.260 1.00 18.71 200 PRO A C 1
ATOM 1663 O O . PRO A 1 209 ? -11.756 -17.104 5.187 1.00 19.29 200 PRO A O 1
ATOM 1667 N N . LEU A 1 210 ? -11.278 -15.635 3.531 1.00 17.26 201 LEU A N 1
ATOM 1668 C CA . LEU A 1 210 ? -9.847 -15.798 3.652 1.00 17.04 201 LEU A CA 1
ATOM 1669 C C . LEU A 1 210 ? -9.402 -15.440 5.052 1.00 16.07 201 LEU A C 1
ATOM 1670 O O . LEU A 1 210 ? -9.864 -14.474 5.611 1.00 18.02 201 LEU A O 1
ATOM 1675 N N . ILE A 1 211 ? -8.473 -16.239 5.585 1.00 14.79 202 ILE A N 1
ATOM 1676 C CA . ILE A 1 211 ? -7.864 -15.931 6.859 1.00 13.92 202 ILE A CA 1
ATOM 1677 C C . ILE A 1 211 ? -6.402 -15.561 6.557 1.00 15.42 202 ILE A C 1
ATOM 1678 O O . ILE A 1 211 ? -5.841 -16.185 5.724 1.00 15.67 202 ILE A O 1
ATOM 1683 N N . PRO A 1 212 ? -5.857 -14.509 7.184 1.00 16.22 203 PRO A N 1
ATOM 1684 C CA . PRO A 1 212 ? -4.424 -14.183 6.933 1.00 16.82 203 PRO A CA 1
ATOM 1685 C C . PRO A 1 212 ? -3.479 -15.283 7.322 1.00 14.93 203 PRO A C 1
ATOM 1686 O O . PRO A 1 212 ? -3.712 -16.114 8.234 1.00 12.96 203 PRO A O 1
ATOM 1690 N N . GLY A 1 213 ? -2.326 -15.253 6.663 1.00 15.14 204 GLY A N 1
ATOM 1691 C CA . GLY A 1 213 ? -1.300 -16.220 6.987 1.00 14.97 204 GLY A CA 1
ATOM 1692 C C . GLY A 1 213 ? -0.859 -16.119 8.472 1.00 16.19 204 GLY A C 1
ATOM 1693 O O . GLY A 1 213 ? -0.950 -15.048 9.145 1.00 16.96 204 GLY A O 1
ATOM 1694 N N . ASP A 1 214 ? -0.465 -17.278 9.025 1.00 13.94 205 ASP A N 1
ATOM 1695 C CA . ASP A 1 214 ? -0.087 -17.341 10.451 1.00 14.67 205 ASP A CA 1
ATOM 1696 C C . ASP A 1 214 ? 1.142 -16.534 10.782 1.00 14.68 205 ASP A C 1
ATOM 1697 O O . ASP A 1 214 ? 2.084 -16.410 9.944 1.00 15.94 205 ASP A O 1
ATOM 1702 N N . PRO A 1 215 ? 1.113 -15.908 11.953 1.00 14.00 206 PRO A N 1
ATOM 1703 C CA . PRO A 1 215 ? 2.228 -15.096 12.420 1.00 14.56 206 PRO A CA 1
ATOM 1704 C C . PRO A 1 215 ? 3.291 -15.927 13.132 1.00 15.41 206 PRO A C 1
ATOM 1705 O O . PRO A 1 215 ? 2.990 -17.006 13.665 1.00 13.65 206 PRO A O 1
ATOM 1709 N N . ILE A 1 216 ? 4.520 -15.425 13.110 1.00 14.32 207 ILE A N 1
ATOM 1710 C CA . ILE A 1 216 ? 5.533 -15.851 14.100 1.00 14.30 207 ILE A CA 1
ATOM 1711 C C . ILE A 1 216 ? 5.729 -14.720 15.113 1.00 13.92 207 ILE A C 1
ATOM 1712 O O . ILE A 1 216 ? 5.745 -13.522 14.753 1.00 15.28 207 ILE A O 1
ATOM 1717 N N . VAL A 1 217 ? 5.824 -15.125 16.351 1.00 14.25 208 VAL A N 1
ATOM 1718 C CA . VAL A 1 217 ? 5.692 -14.212 17.512 1.00 14.39 208 VAL A CA 1
ATOM 1719 C C . VAL A 1 217 ? 6.865 -14.447 18.445 1.00 14.18 208 VAL A C 1
ATOM 1720 O O . VAL A 1 217 ? 7.273 -15.595 18.685 1.00 15.70 208 VAL A O 1
ATOM 1724 N N . TRP A 1 218 ? 7.422 -13.353 18.977 1.00 13.80 209 TRP A N 1
ATOM 1725 C CA . TRP A 1 218 ? 8.405 -13.544 20.088 1.00 15.12 209 TRP A CA 1
ATOM 1726 C C . TRP A 1 218 ? 7.916 -12.878 21.371 1.00 16.87 209 TRP A C 1
ATOM 1727 O O . TRP A 1 218 ? 6.993 -12.061 21.372 1.00 15.81 209 TRP A O 1
ATOM 1738 N N . ARG A 1 219 ? 8.547 -13.250 22.471 1.00 17.96 210 ARG A N 1
ATOM 1739 C CA . ARG A 1 219 ? 8.195 -12.549 23.725 1.00 19.98 210 ARG A CA 1
ATOM 1740 C C . ARG A 1 219 ? 9.023 -11.215 23.779 1.00 20.25 210 ARG A C 1
ATOM 1741 O O . ARG A 1 219 ? 10.190 -11.177 23.387 1.00 20.59 210 ARG A O 1
ATOM 1749 N N . LYS A 1 220 ? 8.377 -10.157 24.254 1.00 19.31 211 LYS A N 1
ATOM 1750 C CA . LYS A 1 220 ? 8.921 -8.802 24.069 1.00 20.35 211 LYS A CA 1
ATOM 1751 C C . LYS A 1 220 ? 10.141 -8.549 24.956 1.00 20.62 211 LYS A C 1
ATOM 1752 O O . LYS A 1 220 ? 10.857 -7.573 24.763 1.00 21.41 211 LYS A O 1
ATOM 1758 N N . ASN A 1 221 ? 10.330 -9.399 25.953 1.00 24.66 212 ASN A N 1
ATOM 1759 C CA . ASN A 1 221 ? 11.442 -9.211 26.914 1.00 25.64 212 ASN A CA 1
ATOM 1760 C C . ASN A 1 221 ? 12.734 -9.880 26.503 1.00 25.54 212 ASN A C 1
ATOM 1761 O O . ASN A 1 221 ? 13.685 -9.930 27.261 1.00 28.61 212 ASN A O 1
ATOM 1766 N N . LEU A 1 222 ? 12.771 -10.429 25.298 1.00 24.37 213 LEU A N 1
ATOM 1767 C CA . LEU A 1 222 ? 14.014 -10.955 24.767 1.00 25.54 213 LEU A CA 1
ATOM 1768 C C . LEU A 1 222 ? 14.931 -9.769 24.600 1.00 26.35 213 LEU A C 1
ATOM 1769 O O . LEU A 1 222 ? 14.438 -8.649 24.335 1.00 26.26 213 LEU A O 1
ATOM 1774 N N . SER A 1 223 ? 16.249 -9.975 24.721 1.00 27.75 214 SER A N 1
ATOM 1775 C CA . SER A 1 223 ? 17.179 -8.844 24.444 1.00 28.08 214 SER A CA 1
ATOM 1776 C C . SER A 1 223 ? 17.145 -8.238 22.993 1.00 27.36 214 SER A C 1
ATOM 1777 O O . SER A 1 223 ? 16.743 -8.902 22.036 1.00 25.61 214 SER A O 1
ATOM 1780 N N . GLU A 1 224 ? 17.624 -7.007 22.843 1.00 29.99 215 GLU A N 1
ATOM 1781 C CA . GLU A 1 224 ? 17.720 -6.349 21.536 1.00 30.50 215 GLU A CA 1
ATOM 1782 C C . GLU A 1 224 ? 18.543 -7.170 20.533 1.00 28.98 215 GLU A C 1
ATOM 1783 O O . GLU A 1 224 ? 18.126 -7.329 19.374 1.00 28.45 215 GLU A O 1
ATOM 1789 N N . THR A 1 225 ? 19.643 -7.781 20.988 1.00 27.93 216 THR A N 1
ATOM 1790 C CA A THR A 1 225 ? 20.527 -8.461 20.063 0.50 27.11 216 THR A CA 1
ATOM 1791 C CA B THR A 1 225 ? 20.553 -8.480 20.108 0.50 26.66 216 THR A CA 1
ATOM 1792 C C . THR A 1 225 ? 19.906 -9.801 19.678 1.00 26.04 216 THR A C 1
ATOM 1793 O O . THR A 1 225 ? 20.014 -10.210 18.514 1.00 25.49 216 THR A O 1
ATOM 1800 N N . THR A 1 226 ? 19.215 -10.432 20.624 1.00 24.92 217 THR A N 1
ATOM 1801 C CA . THR A 1 226 ? 18.478 -11.680 20.325 1.00 24.04 217 THR A CA 1
ATOM 1802 C C . THR A 1 226 ? 17.376 -11.449 19.287 1.00 20.75 217 THR A C 1
ATOM 1803 O O . THR A 1 226 ? 17.275 -12.208 18.342 1.00 19.88 217 THR A O 1
ATOM 1807 N N . LYS A 1 227 ? 16.584 -10.410 19.454 1.00 20.70 218 LYS A N 1
ATOM 1808 C CA . LYS A 1 227 ? 15.561 -10.094 18.483 1.00 18.54 218 LYS A CA 1
ATOM 1809 C C . LYS A 1 227 ? 16.204 -9.803 17.181 1.00 19.42 218 LYS A C 1
ATOM 1810 O O . LYS A 1 227 ? 15.679 -10.205 16.165 1.00 18.03 218 LYS A O 1
ATOM 1816 N N . ASP A 1 228 ? 17.292 -9.036 17.170 1.00 20.48 219 ASP A N 1
ATOM 1817 C CA . ASP A 1 228 ? 17.891 -8.713 15.830 1.00 21.01 219 ASP A CA 1
ATOM 1818 C C . ASP A 1 228 ? 18.348 -9.994 15.133 1.00 20.05 219 ASP A C 1
ATOM 1819 O O . ASP A 1 228 ? 18.152 -10.109 13.921 1.00 21.04 219 ASP A O 1
ATOM 1824 N N . LYS A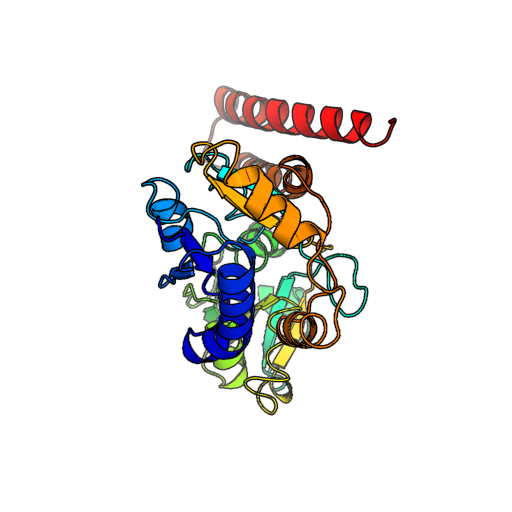 1 229 ? 18.926 -10.942 15.884 1.00 19.43 220 LYS A N 1
ATOM 1825 C CA . LYS A 1 229 ? 19.406 -12.187 15.251 1.00 19.72 220 LYS A CA 1
ATOM 1826 C C . LYS A 1 229 ? 18.246 -13.028 14.753 1.00 17.96 220 LYS A C 1
ATOM 1827 O O . LYS A 1 229 ? 18.330 -13.603 13.673 1.00 17.10 220 LYS A O 1
ATOM 1833 N N . ILE A 1 230 ? 17.175 -13.111 15.547 1.00 15.90 221 ILE A N 1
ATOM 1834 C CA . ILE A 1 230 ? 16.035 -13.902 15.162 1.00 14.87 221 ILE A CA 1
ATOM 1835 C C . ILE A 1 230 ? 15.407 -13.272 13.900 1.00 15.13 221 ILE A C 1
ATOM 1836 O O . ILE A 1 230 ? 15.014 -13.949 12.959 1.00 13.76 221 ILE A O 1
ATOM 1841 N N . TYR A 1 231 ? 15.215 -11.971 13.935 1.00 14.87 222 TYR A N 1
ATOM 1842 C CA . TYR A 1 231 ? 14.538 -11.304 12.807 1.00 15.27 222 TYR A CA 1
ATOM 1843 C C . TYR A 1 231 ? 15.319 -11.450 11.502 1.00 16.78 222 TYR A C 1
ATOM 1844 O O . TYR A 1 231 ? 14.724 -11.748 10.443 1.00 16.28 222 TYR A O 1
ATOM 1853 N N . ASP A 1 232 ? 16.657 -11.278 11.582 1.00 18.23 223 ASP A N 1
ATOM 1854 C CA . ASP A 1 232 ? 17.522 -11.484 10.437 1.00 19.91 223 ASP A CA 1
ATOM 1855 C C . ASP A 1 232 ? 17.402 -12.932 9.897 1.00 19.22 223 ASP A C 1
ATOM 1856 O O . ASP A 1 232 ? 17.336 -13.159 8.667 1.00 18.64 223 ASP A O 1
ATOM 1861 N N . PHE A 1 233 ? 17.375 -13.918 10.796 1.00 16.51 224 PHE A N 1
ATOM 1862 C CA . PHE A 1 233 ? 17.217 -15.274 10.389 1.00 15.28 224 PHE A CA 1
ATOM 1863 C C . PHE A 1 233 ? 15.911 -15.498 9.605 1.00 14.69 224 PHE A C 1
ATOM 1864 O O . PHE A 1 233 ? 15.925 -16.072 8.522 1.00 15.51 224 PHE A O 1
ATOM 1872 N N . PHE A 1 234 ? 14.787 -15.056 10.149 1.00 14.57 225 PHE A N 1
ATOM 1873 C CA . PHE A 1 234 ? 13.533 -15.197 9.418 1.00 15.67 225 PHE A CA 1
ATOM 1874 C C . PHE A 1 234 ? 13.448 -14.469 8.104 1.00 16.09 225 PHE A C 1
ATOM 1875 O O . PHE A 1 234 ? 12.952 -15.045 7.110 1.00 15.08 225 PHE A O 1
ATOM 1883 N N . MET A 1 235 ? 13.921 -13.210 8.089 1.00 15.73 226 MET A N 1
ATOM 1884 C CA . MET A 1 235 ? 13.815 -12.405 6.856 1.00 16.56 226 MET A CA 1
ATOM 1885 C C . MET A 1 235 ? 14.685 -12.938 5.686 1.00 17.75 226 MET A C 1
ATOM 1886 O O . MET A 1 235 ? 14.333 -12.739 4.524 1.00 19.54 226 MET A O 1
ATOM 1891 N N . ASN A 1 236 ? 15.794 -13.596 6.024 1.00 15.81 227 ASN A N 1
ATOM 1892 C CA . ASN A 1 236 ? 16.728 -14.098 5.054 1.00 17.08 227 ASN A CA 1
ATOM 1893 C C . ASN A 1 236 ? 16.596 -15.585 4.765 1.00 17.14 227 ASN A C 1
ATOM 1894 O O . ASN A 1 236 ? 17.199 -16.077 3.813 1.00 17.78 227 ASN A O 1
ATOM 1899 N N . TYR A 1 237 ? 15.798 -16.309 5.541 1.00 14.81 228 TYR A N 1
ATOM 1900 C CA . TYR A 1 237 ? 15.667 -17.726 5.320 1.00 16.07 228 TYR A CA 1
ATOM 1901 C C . TYR A 1 237 ? 15.044 -18.072 3.965 1.00 15.99 228 TYR A C 1
ATOM 1902 O O . TYR A 1 237 ? 14.087 -17.435 3.488 1.00 16.30 228 TYR A O 1
ATOM 1911 N N . GLY A 1 238 ? 15.605 -19.076 3.318 1.00 15.06 229 GLY A N 1
ATOM 1912 C CA . GLY A 1 238 ? 14.999 -19.497 2.070 1.00 17.27 229 GLY A CA 1
ATOM 1913 C C . GLY A 1 238 ? 15.884 -19.143 0.868 1.00 18.85 229 GLY A C 1
ATOM 1914 O O . GLY A 1 238 ? 15.510 -19.514 -0.258 1.00 21.67 229 GLY A O 1
ATOM 1915 N N . LYS A 1 239 ? 17.055 -18.524 1.089 1.00 17.88 230 LYS A N 1
ATOM 1916 C CA . LYS A 1 239 ? 17.819 -18.041 -0.061 1.00 21.01 230 LYS A CA 1
ATOM 1917 C C . LYS A 1 239 ? 18.668 -19.120 -0.696 1.00 22.43 230 LYS A C 1
ATOM 1918 O O . LYS A 1 239 ? 19.245 -18.855 -1.720 1.00 20.70 230 LYS A O 1
ATOM 1924 N N . THR A 1 240 ? 18.833 -20.251 -0.032 1.00 20.90 231 THR A N 1
ATOM 1925 C CA . THR A 1 240 ? 19.620 -21.346 -0.568 1.00 25.37 231 THR A CA 1
ATOM 1926 C C . THR A 1 240 ? 18.752 -22.590 -0.883 1.00 26.21 231 THR A C 1
ATOM 1927 O O . THR A 1 240 ? 17.624 -22.666 -0.507 1.00 22.60 231 THR A O 1
ATOM 1931 N N . PRO A 1 241 ? 19.331 -23.535 -1.597 1.00 25.26 232 PRO A N 1
ATOM 1932 C CA . PRO A 1 241 ? 18.580 -24.708 -2.019 1.00 27.15 232 PRO A CA 1
ATOM 1933 C C . PRO A 1 241 ? 18.042 -25.478 -0.866 1.00 24.84 232 PRO A C 1
ATOM 1934 O O . PRO A 1 241 ? 16.897 -25.917 -0.854 1.00 25.43 232 PRO A O 1
ATOM 1938 N N . GLU A 1 242 ? 18.888 -25.676 0.119 1.00 25.75 233 GLU A N 1
ATOM 1939 C CA . GLU A 1 242 ? 18.516 -26.478 1.239 1.00 25.86 233 GLU A CA 1
ATOM 1940 C C . GLU A 1 242 ? 17.394 -25.803 2.064 1.00 23.08 233 GLU A C 1
ATOM 1941 O O . GLU A 1 242 ? 16.438 -26.470 2.493 1.00 21.44 233 GLU A O 1
ATOM 1947 N N . GLU A 1 243 ? 17.490 -24.494 2.214 1.00 17.56 234 GLU A N 1
ATOM 1948 C CA . GLU A 1 243 ? 16.427 -23.736 2.968 1.00 16.54 234 GLU A CA 1
ATOM 1949 C C . GLU A 1 243 ? 15.129 -23.722 2.164 1.00 16.54 234 GLU A C 1
ATOM 1950 O O . GLU A 1 243 ? 14.057 -23.857 2.750 1.00 15.75 234 GLU A O 1
ATOM 1956 N N . LYS A 1 244 ? 15.208 -23.646 0.846 1.00 17.27 235 LYS A N 1
ATOM 1957 C CA A LYS A 1 244 ? 14.024 -23.718 0.054 0.50 17.88 235 LYS A CA 1
ATOM 1958 C CA B LYS A 1 244 ? 14.020 -23.723 0.064 0.50 17.49 235 LYS A CA 1
ATOM 1959 C C . LYS A 1 244 ? 13.356 -25.064 0.287 1.00 19.35 235 LYS A C 1
ATOM 1960 O O . LYS A 1 244 ? 12.185 -25.110 0.418 1.00 20.41 235 LYS A O 1
ATOM 1971 N N . ALA A 1 245 ? 14.137 -26.117 0.295 1.00 19.02 236 ALA A N 1
ATOM 1972 C CA . ALA A 1 245 ? 13.560 -27.483 0.480 1.00 20.63 236 ALA A CA 1
ATOM 1973 C C . ALA A 1 245 ? 12.830 -27.599 1.891 1.00 18.57 236 ALA A C 1
ATOM 1974 O O . ALA A 1 245 ? 11.756 -28.254 2.009 1.00 19.03 236 ALA A O 1
ATOM 1976 N N . VAL A 1 246 ? 13.421 -27.009 2.925 1.00 18.77 237 VAL A N 1
ATOM 1977 C CA . VAL A 1 246 ? 12.855 -27.041 4.271 1.00 17.66 237 VAL A CA 1
ATOM 1978 C C . VAL A 1 246 ? 11.539 -26.248 4.281 1.00 16.76 237 VAL A C 1
ATOM 1979 O O . VAL A 1 246 ? 10.507 -26.717 4.801 1.00 16.48 237 VAL A O 1
ATOM 1983 N N . LEU A 1 247 ? 11.532 -25.098 3.607 1.00 16.07 238 LEU A N 1
ATOM 1984 C CA . LEU A 1 247 ? 10.265 -24.302 3.585 1.00 16.12 238 LEU A CA 1
ATOM 1985 C C . LEU A 1 247 ? 9.195 -25.052 2.830 1.00 17.40 238 LEU A C 1
ATOM 1986 O O . LEU A 1 247 ? 8.020 -25.048 3.236 1.00 16.04 238 LEU A O 1
ATOM 1991 N N . GLU A 1 248 ? 9.600 -25.678 1.758 1.00 17.55 239 GLU A N 1
ATOM 1992 C CA . GLU A 1 248 ? 8.646 -26.421 0.905 1.00 20.09 239 GLU A CA 1
ATOM 1993 C C . GLU A 1 248 ? 7.977 -27.532 1.710 1.00 19.13 239 GLU A C 1
ATOM 1994 O O . GLU A 1 248 ? 6.774 -27.790 1.555 1.00 18.92 239 GLU A O 1
ATOM 2000 N N . ARG A 1 249 ? 8.709 -28.185 2.572 1.00 19.19 240 ARG A N 1
ATOM 2001 C CA . ARG A 1 249 ? 8.176 -29.248 3.394 1.00 19.87 240 ARG A CA 1
ATOM 2002 C C . ARG A 1 249 ? 7.206 -28.746 4.464 1.00 17.84 240 ARG A C 1
ATOM 2003 O O . ARG A 1 249 ? 6.338 -29.426 4.879 1.00 17.17 240 ARG A O 1
ATOM 2011 N N . LEU A 1 250 ? 7.423 -27.530 4.889 1.00 15.69 241 LEU A N 1
ATOM 2012 C CA . LEU A 1 250 ? 6.490 -26.792 5.810 1.00 15.97 241 LEU A CA 1
ATOM 2013 C C . LEU A 1 250 ? 5.275 -26.243 5.034 1.00 17.40 241 LEU A C 1
ATOM 2014 O O . LEU A 1 250 ? 4.308 -25.720 5.660 1.00 20.17 241 LEU A O 1
ATOM 2019 N N . GLY A 1 251 ? 5.357 -26.233 3.717 1.00 18.26 242 GLY A N 1
ATOM 2020 C CA . GLY A 1 251 ? 4.243 -25.711 2.855 1.00 18.43 242 GLY A CA 1
ATOM 2021 C C . GLY A 1 251 ? 4.349 -24.178 2.726 1.00 18.00 242 GLY A C 1
ATOM 2022 O O . GLY A 1 251 ? 3.381 -23.518 2.396 1.00 19.33 242 GLY A O 1
ATOM 2023 N N . TRP A 1 252 ? 5.521 -23.634 2.917 1.00 15.43 243 TRP A N 1
ATOM 2024 C CA . TRP A 1 252 ? 5.738 -22.194 2.968 1.00 16.26 243 TRP A CA 1
ATOM 2025 C C . TRP A 1 252 ? 6.668 -21.661 1.899 1.00 18.35 243 TRP A C 1
ATOM 2026 O O . TRP A 1 252 ? 7.537 -22.381 1.395 1.00 17.17 243 TRP A O 1
ATOM 2037 N N . ALA A 1 253 ? 6.456 -20.397 1.515 1.00 17.68 244 ALA A N 1
ATOM 2038 C CA . ALA A 1 253 ? 7.475 -19.645 0.734 1.00 18.11 244 ALA A CA 1
ATOM 2039 C C . ALA A 1 253 ? 8.297 -18.830 1.766 1.00 16.02 244 ALA A C 1
ATOM 2040 O O . ALA A 1 253 ? 8.045 -18.900 2.997 1.00 15.14 244 ALA A O 1
ATOM 2042 N N . PRO A 1 254 ? 9.257 -18.005 1.304 1.00 15.41 245 PRO A N 1
ATOM 2043 C CA . PRO A 1 254 ? 9.956 -17.186 2.294 1.00 15.32 245 PRO A CA 1
ATOM 2044 C C . PRO A 1 254 ? 9.026 -16.273 3.089 1.00 15.97 245 PRO A C 1
ATOM 2045 O O . PRO A 1 254 ? 7.914 -15.897 2.599 1.00 16.66 245 PRO A O 1
ATOM 2049 N N . PHE A 1 255 ? 9.437 -15.968 4.323 1.00 14.84 246 PHE A N 1
ATOM 2050 C CA . PHE A 1 255 ? 8.559 -15.225 5.285 1.00 14.13 246 PHE A CA 1
ATOM 2051 C C . PHE A 1 255 ? 8.380 -13.793 4.867 1.00 15.47 246 PHE A C 1
ATOM 2052 O O . PHE A 1 255 ? 9.203 -13.211 4.172 1.00 16.69 246 PHE A O 1
ATOM 2060 N N . ARG A 1 256 ? 7.329 -13.205 5.376 1.00 15.21 247 ARG A N 1
ATOM 2061 C CA . ARG A 1 256 ? 7.103 -11.753 5.140 1.00 16.78 247 ARG A CA 1
ATOM 2062 C C . ARG A 1 256 ? 7.288 -10.999 6.450 1.00 15.23 247 ARG A C 1
ATOM 2063 O O . ARG A 1 256 ? 6.886 -11.481 7.459 1.00 14.68 247 ARG A O 1
ATOM 2071 N N . ALA A 1 257 ? 7.894 -9.802 6.420 1.00 17.30 248 ALA A N 1
ATOM 2072 C CA . ALA A 1 257 ? 7.914 -8.886 7.570 1.00 15.46 248 ALA A CA 1
ATOM 2073 C C . ALA A 1 257 ? 6.479 -8.660 8.021 1.00 16.27 248 ALA A C 1
ATOM 2074 O O . ALA A 1 257 ? 5.566 -8.456 7.188 1.00 18.96 248 ALA A O 1
ATOM 2076 N N . SER A 1 258 ? 6.270 -8.765 9.316 1.00 13.58 249 SER A N 1
ATOM 2077 C CA . SER A 1 258 ? 4.915 -8.467 9.836 1.00 16.64 249 SER A CA 1
ATOM 2078 C C . SER A 1 258 ? 4.902 -7.742 11.200 1.00 16.51 249 SER A C 1
ATOM 2079 O O . SER A 1 258 ? 5.966 -7.408 11.741 1.00 15.90 249 SER A O 1
ATOM 2082 N N . SER A 1 259 ? 3.683 -7.580 11.770 1.00 15.43 250 SER A N 1
ATOM 2083 C CA . SER A 1 259 ? 3.534 -6.838 13.001 1.00 15.29 250 SER A CA 1
ATOM 2084 C C . SER A 1 259 ? 2.204 -7.237 13.549 1.00 15.98 250 SER A C 1
ATOM 2085 O O . SER A 1 259 ? 1.436 -7.954 12.862 1.00 16.29 250 SER A O 1
ATOM 2088 N N . ASP A 1 260 ? 1.874 -6.679 14.722 1.00 16.21 251 ASP A N 1
ATOM 2089 C CA . ASP A 1 260 ? 0.553 -6.933 15.366 1.00 18.51 251 ASP A CA 1
ATOM 2090 C C . ASP A 1 260 ? -0.594 -6.420 14.486 1.00 18.02 251 ASP A C 1
ATOM 2091 O O . ASP A 1 260 ? -1.758 -6.821 14.684 1.00 19.04 251 ASP A O 1
ATOM 2096 N N . LEU A 1 261 ? -0.298 -5.567 13.505 1.00 16.02 252 LEU A N 1
ATOM 2097 C CA . LEU A 1 261 ? -1.390 -5.102 12.659 1.00 17.64 252 LEU A CA 1
ATOM 2098 C C . LEU A 1 261 ? -2.033 -6.229 11.827 1.00 17.55 252 LEU A C 1
ATOM 2099 O O . LEU A 1 261 ? -3.173 -6.084 11.399 1.00 18.74 252 LEU A O 1
ATOM 2104 N N . GLN A 1 262 ? -1.335 -7.337 11.613 1.00 17.78 253 GLN A N 1
ATOM 2105 C CA . GLN A 1 262 ? -1.965 -8.383 10.839 1.00 17.96 253 GLN A CA 1
ATOM 2106 C C . GLN A 1 262 ? -3.148 -9.032 11.594 1.00 17.33 253 GLN A C 1
ATOM 2107 O O . GLN A 1 262 ? -3.960 -9.686 10.966 1.00 20.75 253 GLN A O 1
ATOM 2113 N N . LEU A 1 263 ? -3.233 -8.802 12.873 1.00 17.22 254 LEU A N 1
ATOM 2114 C CA . LEU A 1 263 ? -4.239 -9.413 13.715 1.00 17.62 254 LEU A CA 1
ATOM 2115 C C . LEU A 1 263 ? -5.562 -8.680 13.670 1.00 18.71 254 LEU A C 1
ATOM 2116 O O . LEU A 1 263 ? -6.518 -9.155 14.135 1.00 20.89 254 LEU A O 1
ATOM 2121 N N . VAL A 1 264 ? -5.552 -7.483 13.128 1.00 16.92 255 VAL A N 1
ATOM 2122 C CA . VAL A 1 264 ? -6.813 -6.710 13.083 1.00 19.28 255 VAL A CA 1
ATOM 2123 C C . VAL A 1 264 ? -8.054 -7.459 12.655 1.00 20.40 255 VAL A C 1
ATOM 2124 O O . VAL A 1 264 ? -9.058 -7.409 13.398 1.00 20.36 255 VAL A O 1
ATOM 2128 N N . PRO A 1 265 ? -8.020 -8.191 11.515 1.00 21.13 256 PRO A N 1
ATOM 2129 C CA . PRO A 1 265 ? -9.271 -8.829 11.034 1.00 23.25 256 PRO A CA 1
ATOM 2130 C C . PRO A 1 265 ? -9.730 -9.950 11.957 1.00 23.52 256 PRO A C 1
ATOM 2131 O O . PRO A 1 265 ? -10.935 -10.218 12.007 1.00 22.14 256 PRO A O 1
ATOM 2135 N N . ILE A 1 266 ? -8.819 -10.545 12.726 1.00 22.81 257 ILE A N 1
ATOM 2136 C CA . ILE A 1 266 ? -9.206 -11.536 13.746 1.00 23.20 257 ILE A CA 1
ATOM 2137 C C . ILE A 1 266 ? -9.753 -10.929 15.044 1.00 21.59 257 ILE A C 1
ATOM 2138 O O . ILE A 1 266 ? -10.742 -11.448 15.649 1.00 20.73 257 ILE A O 1
ATOM 2143 N N . ARG A 1 267 ? -9.173 -9.800 15.426 1.00 19.32 258 ARG A N 1
ATOM 2144 C CA . ARG A 1 267 ? -9.745 -8.976 16.482 1.00 19.59 258 ARG A CA 1
ATOM 2145 C C . ARG A 1 267 ? -11.140 -8.588 16.082 1.00 21.09 258 ARG A C 1
ATOM 2146 O O . ARG A 1 267 ? -12.060 -8.666 16.914 1.00 21.44 258 ARG A O 1
ATOM 2154 N N . GLN A 1 268 ? -11.291 -8.141 14.826 1.00 20.66 259 GLN A N 1
ATOM 2155 C CA . GLN A 1 268 ? -12.650 -7.739 14.414 1.00 22.06 259 GLN A CA 1
ATOM 2156 C C . GLN A 1 268 ? -13.635 -8.927 14.507 1.00 22.58 259 GLN A C 1
ATOM 2157 O O . GLN A 1 268 ? -14.816 -8.771 14.871 1.00 24.00 259 GLN A O 1
ATOM 2163 N N . LEU A 1 269 ? -13.184 -10.074 14.061 1.00 23.18 260 LEU A N 1
ATOM 2164 C CA A LEU A 1 269 ? -14.041 -11.249 13.973 0.50 23.32 260 LEU A CA 1
ATOM 2165 C CA B LEU A 1 269 ? -14.067 -11.216 13.961 0.50 24.28 260 LEU A CA 1
ATOM 2166 C C . LEU A 1 269 ? -14.420 -11.657 15.375 1.00 24.03 260 LEU A C 1
ATOM 2167 O O . LEU A 1 269 ? -15.559 -11.935 15.550 1.00 26.14 260 LEU A O 1
ATOM 2176 N N . ALA A 1 270 ? -13.505 -11.627 16.323 1.00 24.11 261 ALA A N 1
ATOM 2177 C CA . ALA A 1 270 ? -13.756 -11.863 17.759 1.00 25.46 261 ALA A CA 1
ATOM 2178 C C . ALA A 1 270 ? -14.806 -10.933 18.427 1.00 26.84 261 ALA A C 1
ATOM 2179 O O . ALA A 1 270 ? -15.673 -11.353 19.257 1.00 29.05 261 ALA A O 1
ATOM 2181 N N . LEU A 1 271 ? -14.786 -9.682 18.010 1.00 25.31 262 LEU A N 1
ATOM 2182 C CA . LEU A 1 271 ? -15.735 -8.700 18.490 1.00 27.45 262 LEU A CA 1
ATOM 2183 C C . LEU A 1 271 ? -17.057 -8.894 17.771 1.00 26.64 262 LEU A C 1
ATOM 2184 O O . LEU A 1 271 ? -18.105 -8.692 18.355 1.00 29.46 262 LEU A O 1
ATOM 2189 N N . PHE A 1 272 ? -17.020 -9.292 16.505 1.00 28.14 263 PHE A N 1
ATOM 2190 C CA . PHE A 1 272 ? -18.273 -9.537 15.767 1.00 30.64 263 PHE A CA 1
ATOM 2191 C C . PHE A 1 272 ? -19.033 -10.672 16.439 1.00 31.11 263 PHE A C 1
ATOM 2192 O O . PHE A 1 272 ? -20.261 -10.559 16.618 1.00 32.61 263 PHE A O 1
ATOM 2200 N N . LYS A 1 273 ? -18.314 -11.716 16.823 1.00 33.22 264 LYS A N 1
ATOM 2201 C CA . LYS A 1 273 ? -18.912 -12.862 17.503 1.00 34.28 264 LYS A CA 1
ATOM 2202 C C . LYS A 1 273 ? -19.461 -12.449 18.868 1.00 35.82 264 LYS A C 1
ATOM 2203 O O . LYS A 1 273 ? -20.601 -12.830 19.258 1.00 36.55 264 LYS A O 1
ATOM 2209 N N . GLU A 1 274 ? -18.681 -11.664 19.605 1.00 36.39 265 GLU A N 1
ATOM 2210 C CA . GLU A 1 274 ? -19.189 -11.076 20.862 1.00 37.05 265 GLU A CA 1
ATOM 2211 C C . GLU A 1 274 ? -20.472 -10.257 20.623 1.00 35.96 265 GLU A C 1
ATOM 2212 O O . GLU A 1 274 ? -21.462 -10.379 21.393 1.00 35.11 265 GLU A O 1
ATOM 2218 N N . MET A 1 275 ? -20.456 -9.429 19.568 1.00 36.09 266 MET A N 1
ATOM 2219 C CA . MET A 1 275 ? -21.635 -8.599 19.224 1.00 36.84 266 MET A CA 1
ATOM 2220 C C . MET A 1 275 ? -22.860 -9.451 18.842 1.00 38.24 266 MET A C 1
ATOM 2221 O O . MET A 1 275 ? -23.947 -9.234 19.381 1.00 40.06 266 MET A O 1
ATOM 2226 N N . GLN A 1 276 ? -22.695 -10.423 17.944 1.00 38.91 267 GLN A N 1
ATOM 2227 C CA . GLN A 1 276 ? -23.828 -11.224 17.435 1.00 40.24 267 GLN A CA 1
ATOM 2228 C C . GLN A 1 276 ? -24.395 -12.057 18.547 1.00 41.89 267 GLN A C 1
ATOM 2229 O O . GLN A 1 276 ? -25.624 -12.414 18.550 1.00 42.09 267 GLN A O 1
ATOM 2235 N N . SER A 1 277 ? -23.522 -12.325 19.518 1.00 42.68 268 SER A N 1
ATOM 2236 C CA . SER A 1 277 ? -23.903 -13.029 20.717 1.00 46.32 268 SER A CA 1
ATOM 2237 C C . SER A 1 277 ? -24.732 -12.184 21.645 1.00 46.68 268 SER A C 1
ATOM 2238 O O . SER A 1 277 ? -25.780 -12.642 22.112 1.00 48.71 268 SER A O 1
ATOM 2241 N N . VAL A 1 278 ? -24.219 -11.000 21.977 1.00 47.21 269 VAL A N 1
ATOM 2242 C CA . VAL A 1 278 ? -24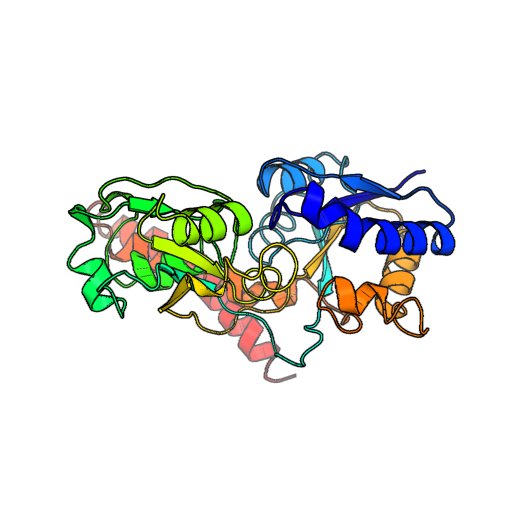.872 -10.036 22.885 1.00 48.40 269 VAL A CA 1
ATOM 2243 C C . VAL A 1 278 ? -26.218 -9.599 22.338 1.00 49.09 269 VAL A C 1
ATOM 2244 O O . VAL A 1 278 ? -27.157 -9.455 23.094 1.00 51.16 269 VAL A O 1
ATOM 2248 N N . LYS A 1 279 ? -26.312 -9.417 21.021 1.00 50.84 270 LYS A N 1
ATOM 2249 C CA . LYS A 1 279 ? -27.565 -9.020 20.349 1.00 52.48 270 LYS A CA 1
ATOM 2250 C C . LYS A 1 279 ? -28.604 -10.167 20.154 1.00 53.91 270 LYS A C 1
ATOM 2251 O O . LYS A 1 279 ? -29.803 -9.916 20.060 1.00 55.11 270 LYS A O 1
ATOM 2257 N N . ASP A 1 280 ? -28.128 -11.411 20.092 1.00 53.18 271 ASP A N 1
ATOM 2258 C CA . ASP A 1 280 ? -28.978 -12.605 20.079 1.00 55.32 271 ASP A CA 1
ATOM 2259 C C . ASP A 1 280 ? -29.284 -13.083 21.523 1.00 54.81 271 ASP A C 1
ATOM 2260 O O . ASP A 1 280 ? -29.935 -14.132 21.711 1.00 57.01 271 ASP A O 1
ATOM 2265 N N . ASN A 1 281 ? -28.836 -12.297 22.515 1.00 51.42 272 ASN A N 1
ATOM 2266 C CA . ASN A 1 281 ? -29.036 -12.613 23.942 1.00 50.73 272 ASN A CA 1
ATOM 2267 C C . ASN A 1 281 ? -30.372 -12.157 24.556 1.00 51.80 272 ASN A C 1
ATOM 2268 O O . ASN A 1 281 ? -30.544 -11.033 25.107 1.00 50.23 272 ASN A O 1
ATOM 2273 N N . LYS A 1 282 ? -31.294 -13.089 24.498 1.00 53.14 273 LYS A N 1
ATOM 2274 C CA . LYS A 1 282 ? -32.623 -12.993 25.118 1.00 55.67 273 LYS A CA 1
ATOM 2275 C C . LYS A 1 282 ? -32.662 -12.668 26.636 1.00 53.78 273 LYS A C 1
ATOM 2276 O O . LYS A 1 282 ? -33.708 -12.455 27.200 1.00 55.79 273 LYS A O 1
ATOM 2282 N N . GLY A 1 283 ? -31.511 -12.614 27.261 1.00 49.36 274 GLY A N 1
ATOM 2283 C CA . GLY A 1 283 ? -31.373 -12.471 28.713 1.00 48.35 274 GLY A CA 1
ATOM 2284 C C . GLY A 1 283 ? -30.633 -11.253 29.306 1.00 46.13 274 GLY A C 1
ATOM 2285 O O . GLY A 1 283 ? -30.186 -11.275 30.461 1.00 42.42 274 GLY A O 1
ATOM 2286 N N . LEU A 1 284 ? -30.562 -10.159 28.552 1.00 45.78 275 LEU A N 1
ATOM 2287 C CA . LEU A 1 284 ? -30.128 -8.898 29.126 1.00 47.01 275 LEU A CA 1
ATOM 2288 C C . LEU A 1 284 ? -31.279 -7.956 28.982 1.00 48.92 275 LEU A C 1
ATOM 2289 O O . LEU A 1 284 ? -32.000 -8.126 28.078 1.00 51.33 275 LEU A O 1
ATOM 2294 N N . ASN A 1 285 ? -31.419 -6.935 29.810 1.00 51.20 276 ASN A N 1
ATOM 2295 C CA . ASN A 1 285 ? -32.375 -5.850 29.580 1.00 53.72 276 ASN A CA 1
ATOM 2296 C C . ASN A 1 285 ? -31.929 -4.841 28.491 1.00 54.41 276 ASN A C 1
ATOM 2297 O O . ASN A 1 285 ? -31.094 -5.209 27.705 1.00 52.45 276 ASN A O 1
ATOM 2302 N N . GLU A 1 286 ? -32.461 -3.596 28.450 1.00 57.28 277 GLU A N 1
ATOM 2303 C CA . GLU A 1 286 ? -31.903 -2.529 27.546 1.00 58.43 277 GLU A CA 1
ATOM 2304 C C . GLU A 1 286 ? -30.778 -1.659 28.122 1.00 58.04 277 GLU A C 1
ATOM 2305 O O . GLU A 1 286 ? -29.770 -1.473 27.465 1.00 58.47 277 GLU A O 1
ATOM 2311 N N . GLN A 1 287 ? -30.877 -1.101 29.313 1.00 59.31 278 GLN A N 1
ATOM 2312 C CA . GLN A 1 287 ? -29.767 -0.351 29.916 1.00 60.43 278 GLN A CA 1
ATOM 2313 C C . GLN A 1 287 ? -28.464 -1.137 29.850 1.00 58.75 278 GLN A C 1
ATOM 2314 O O . GLN A 1 287 ? -27.371 -0.581 29.991 1.00 61.17 278 GLN A O 1
ATOM 2320 N N . ASP A 1 288 ? -28.596 -2.436 29.657 1.00 54.46 279 ASP A N 1
ATOM 2321 C CA . ASP A 1 288 ? -27.482 -3.383 29.728 1.00 51.13 279 ASP A CA 1
ATOM 2322 C C . ASP A 1 288 ? -27.157 -4.099 28.394 1.00 48.44 279 ASP A C 1
ATOM 2323 O O . ASP A 1 288 ? -26.008 -4.528 28.183 1.00 47.73 279 ASP A O 1
ATOM 2328 N N . LYS A 1 289 ? -28.129 -4.270 27.494 1.00 46.19 280 LYS A N 1
ATOM 2329 C CA . LYS A 1 289 ? -27.725 -4.666 26.159 1.00 45.54 280 LYS A CA 1
ATOM 2330 C C . LYS A 1 289 ? -27.055 -3.426 25.471 1.00 47.23 280 LYS A C 1
ATOM 2331 O O . LYS A 1 289 ? -26.160 -3.622 24.670 1.00 46.09 280 LYS A O 1
ATOM 2337 N N . LEU A 1 290 ? -27.443 -2.193 25.862 1.00 48.11 281 LEU A N 1
ATOM 2338 C CA . LEU A 1 290 ? -26.798 -0.929 25.378 1.00 51.58 281 LEU A CA 1
ATOM 2339 C C . LEU A 1 290 ? -25.358 -0.765 25.869 1.00 52.20 281 LEU A C 1
ATOM 2340 O O . LEU A 1 290 ? -24.426 -0.589 25.042 1.00 52.84 281 LEU A O 1
ATOM 2345 N N . ALA A 1 291 ? -25.165 -0.832 27.191 1.00 52.80 282 ALA A N 1
ATOM 2346 C CA . ALA A 1 291 ? -23.818 -0.709 27.792 1.00 51.60 282 ALA A CA 1
ATOM 2347 C C . ALA A 1 291 ? -22.762 -1.695 27.216 1.00 49.06 282 ALA A C 1
ATOM 2348 O O . ALA A 1 291 ? -21.617 -1.312 26.923 1.00 46.61 282 ALA A O 1
ATOM 2350 N N . LYS A 1 292 ? -23.160 -2.937 27.002 1.00 50.15 283 LYS A N 1
ATOM 2351 C CA . LYS A 1 292 ? -22.245 -3.960 26.458 1.00 47.33 283 LYS A CA 1
ATOM 2352 C C . LYS A 1 292 ? -22.061 -3.837 24.956 1.00 45.15 283 LYS A C 1
ATOM 2353 O O . LYS A 1 292 ? -20.947 -4.038 24.437 1.00 41.64 283 LYS A O 1
ATOM 2359 N N . THR A 1 293 ? -23.141 -3.464 24.268 1.00 44.39 284 THR A N 1
ATOM 2360 C CA . THR A 1 293 ? -23.129 -3.248 22.825 1.00 43.41 284 THR A CA 1
ATOM 2361 C C . THR A 1 293 ? -22.190 -2.057 22.507 1.00 40.67 284 THR A C 1
ATOM 2362 O O . THR A 1 293 ? -21.339 -2.149 21.638 1.00 37.59 284 THR A O 1
ATOM 2366 N N . THR A 1 294 ? -22.331 -0.969 23.242 1.00 40.96 285 THR A N 1
ATOM 2367 C CA . THR A 1 294 ? -21.522 0.221 22.950 1.00 40.08 285 THR A CA 1
ATOM 2368 C C . THR A 1 294 ? -20.036 -0.081 23.295 1.00 37.90 285 THR A C 1
ATOM 2369 O O . THR A 1 294 ? -19.128 0.258 22.507 1.00 33.45 285 THR A O 1
ATOM 2373 N N . ALA A 1 295 ? -19.756 -0.783 24.398 1.00 38.29 286 ALA A N 1
ATOM 2374 C CA . ALA A 1 295 ? -18.349 -1.175 24.676 1.00 36.48 286 ALA A CA 1
ATOM 2375 C C . ALA A 1 295 ? -17.673 -2.026 23.566 1.00 33.89 286 ALA A C 1
ATOM 2376 O O . ALA A 1 295 ? -16.484 -1.830 23.263 1.00 32.83 286 ALA A O 1
ATOM 2378 N N . ILE A 1 296 ? -18.407 -2.966 22.976 1.00 32.36 287 ILE A N 1
ATOM 2379 C CA . ILE A 1 296 ? -17.848 -3.770 21.899 1.00 28.88 287 ILE A CA 1
ATOM 2380 C C . ILE A 1 296 ? -17.781 -2.879 20.638 1.00 28.73 287 ILE A C 1
ATOM 2381 O O . ILE A 1 296 ? -16.817 -2.953 19.878 1.00 27.14 287 ILE A O 1
ATOM 2386 N N . GLN A 1 297 ? -18.814 -2.056 20.434 1.00 28.99 288 GLN A N 1
ATOM 2387 C CA . GLN A 1 297 ? -18.822 -1.121 19.299 1.00 28.66 288 GLN A CA 1
ATOM 2388 C C . GLN A 1 297 ? -17.627 -0.163 19.358 1.00 26.66 288 GLN A C 1
ATOM 2389 O O . GLN A 1 297 ? -17.017 0.108 18.316 1.00 25.36 288 GLN A O 1
ATOM 2395 N N . ALA A 1 298 ? -17.274 0.332 20.552 1.00 25.38 289 ALA A N 1
ATOM 2396 C CA . ALA A 1 298 ? -16.091 1.260 20.621 1.00 24.70 289 ALA A CA 1
ATOM 2397 C C . ALA A 1 298 ? -14.868 0.585 20.071 1.00 23.86 289 ALA A C 1
ATOM 2398 O O . ALA A 1 298 ? -14.054 1.229 19.430 1.00 22.50 289 ALA A O 1
ATOM 2400 N N . GLN A 1 299 ? -14.695 -0.706 20.382 1.00 23.16 290 GLN A N 1
ATOM 2401 C CA . GLN A 1 299 ? -13.535 -1.436 19.923 1.00 23.46 290 GLN A CA 1
ATOM 2402 C C . GLN A 1 299 ? -13.621 -1.722 18.462 1.00 22.38 290 GLN A C 1
ATOM 2403 O O . GLN A 1 299 ? -12.611 -1.638 17.785 1.00 21.25 290 GLN A O 1
ATOM 2409 N N . LEU A 1 300 ? -14.774 -2.047 17.948 1.00 21.67 291 LEU A N 1
ATOM 2410 C CA . LEU A 1 300 ? -14.883 -2.238 16.547 1.00 21.63 291 LEU A CA 1
ATOM 2411 C C . LEU A 1 300 ? -14.626 -0.938 15.780 1.00 21.64 291 LEU A C 1
ATOM 2412 O O . LEU A 1 300 ? -14.062 -0.978 14.770 1.00 21.47 291 LEU A O 1
ATOM 2417 N N . ASP A 1 301 ? -15.119 0.179 16.298 1.00 20.23 292 ASP A N 1
ATOM 2418 C CA . ASP A 1 301 ? -14.886 1.466 15.668 1.00 19.52 292 ASP A CA 1
ATOM 2419 C C . ASP A 1 301 ? -13.400 1.785 15.614 1.00 20.31 292 ASP A C 1
ATOM 2420 O O . ASP A 1 301 ? -12.925 2.319 14.598 1.00 19.57 292 ASP A O 1
ATOM 2425 N N . ASP A 1 302 ? -12.680 1.480 16.699 1.00 19.59 293 ASP A N 1
ATOM 2426 C CA . ASP A 1 302 ? -11.235 1.711 16.701 1.00 19.62 293 ASP A CA 1
ATOM 2427 C C . ASP A 1 302 ? -10.563 0.936 15.588 1.00 19.63 293 ASP A C 1
ATOM 2428 O O . ASP A 1 302 ? -9.633 1.451 14.909 1.00 19.78 293 ASP A O 1
ATOM 2433 N N . LEU A 1 303 ? -10.995 -0.343 15.405 1.00 19.27 294 LEU A N 1
ATOM 2434 C CA . LEU A 1 303 ? -10.333 -1.170 14.370 1.00 18.73 294 LEU A CA 1
ATOM 2435 C C . LEU A 1 303 ? -10.728 -0.733 12.925 1.00 19.60 294 LEU A C 1
ATOM 2436 O O . LEU A 1 303 ? -9.905 -0.766 11.990 1.00 19.03 294 LEU A O 1
ATOM 2441 N N . ASP A 1 304 ? -11.962 -0.278 12.769 1.00 19.65 295 ASP A N 1
ATOM 2442 C CA . ASP A 1 304 ? -12.415 0.265 11.479 1.00 21.22 295 ASP A CA 1
ATOM 2443 C C . ASP A 1 304 ? -11.601 1.526 11.141 1.00 20.13 295 ASP A C 1
ATOM 2444 O O . ASP A 1 304 ? -11.139 1.710 9.997 1.00 21.40 295 ASP A O 1
ATOM 2449 N N . ARG A 1 305 ? -11.426 2.387 12.126 1.00 18.59 296 ARG A N 1
ATOM 2450 C CA . ARG A 1 305 ? -10.622 3.630 11.885 1.00 17.55 296 ARG A CA 1
ATOM 2451 C C . ARG A 1 305 ? -9.201 3.252 11.533 1.00 18.06 296 ARG A C 1
ATOM 2452 O O . ARG A 1 305 ? -8.598 3.898 10.642 1.00 17.24 296 ARG A O 1
ATOM 2460 N N . LEU A 1 306 ? -8.659 2.258 12.231 1.00 17.07 297 LEU A N 1
ATOM 2461 C CA . LEU A 1 306 ? -7.257 1.826 11.963 1.00 18.30 297 LEU A CA 1
ATOM 2462 C C . LEU A 1 306 ? -7.226 1.293 10.519 1.00 19.00 297 LEU A C 1
ATOM 2463 O O . LEU A 1 306 ? -6.318 1.614 9.750 1.00 18.27 297 LEU A O 1
ATOM 2468 N N . ASN A 1 307 ? -8.188 0.445 10.164 1.00 18.43 298 ASN A N 1
ATOM 2469 C CA . ASN A 1 307 ? -8.218 -0.055 8.779 1.00 18.68 298 ASN A CA 1
ATOM 2470 C C . ASN A 1 307 ? -8.280 1.093 7.764 1.00 18.12 298 ASN A C 1
ATOM 2471 O O . ASN A 1 307 ? -7.670 0.998 6.703 1.00 18.90 298 ASN A O 1
ATOM 2476 N N . ASN A 1 308 ? -9.123 2.097 8.028 1.00 16.59 299 ASN A N 1
ATOM 2477 C CA . ASN A 1 308 ? -9.244 3.231 7.100 1.00 18.27 299 ASN A CA 1
ATOM 2478 C C . ASN A 1 308 ? -7.893 3.884 6.946 1.00 18.95 299 ASN A C 1
ATOM 2479 O O . ASN A 1 308 ? -7.508 4.235 5.796 1.00 19.05 299 ASN A O 1
ATOM 2484 N N . ALA A 1 309 ? -7.190 4.060 8.087 1.00 18.12 300 ALA A N 1
ATOM 2485 C CA . ALA A 1 309 ? -5.835 4.659 8.027 1.00 17.99 300 ALA A CA 1
ATOM 2486 C C . ALA A 1 309 ? -4.845 3.825 7.165 1.00 19.05 300 ALA A C 1
ATOM 2487 O O . ALA A 1 309 ? -4.073 4.429 6.340 1.00 18.18 300 ALA A O 1
ATOM 2489 N N . LEU A 1 310 ? -4.799 2.501 7.389 1.00 17.73 301 LEU A N 1
ATOM 2490 C CA . LEU A 1 310 ? -3.913 1.623 6.619 1.00 19.84 301 LEU A CA 1
ATOM 2491 C C . LEU A 1 310 ? -4.251 1.745 5.118 1.00 20.23 301 LEU A C 1
ATOM 2492 O O . LEU A 1 310 ? -3.385 1.824 4.276 1.00 21.10 301 LEU A O 1
ATOM 2497 N N . SER A 1 311 ? -5.522 1.774 4.789 1.00 19.01 302 SER A N 1
ATOM 2498 C CA A SER A 1 311 ? -5.916 1.903 3.392 0.50 20.55 302 SER A CA 1
ATOM 2499 C CA B SER A 1 311 ? -5.912 1.885 3.397 0.50 21.94 302 SER A CA 1
ATOM 2500 C C . SER A 1 311 ? -5.480 3.190 2.723 1.00 21.70 302 SER A C 1
ATOM 2501 O O . SER A 1 311 ? -5.150 3.199 1.520 1.00 24.28 302 SER A O 1
ATOM 2506 N N . ALA A 1 312 ? -5.443 4.263 3.498 1.00 21.82 303 ALA A N 1
ATOM 2507 C CA . ALA A 1 312 ? -5.202 5.572 2.930 1.00 23.45 303 ALA A CA 1
ATOM 2508 C C . ALA A 1 312 ? -3.689 5.896 2.878 1.00 24.97 303 ALA A C 1
ATOM 2509 O O . ALA A 1 312 ? -3.305 6.911 2.320 1.00 26.18 303 ALA A O 1
ATOM 2511 N N . MET A 1 313 ? -2.848 5.058 3.499 1.00 26.19 304 MET A N 1
ATOM 2512 C CA . MET A 1 313 ? -1.380 5.328 3.534 1.00 29.20 304 MET A CA 1
ATOM 2513 C C . MET A 1 313 ? -0.822 5.331 2.143 1.00 31.72 304 MET A C 1
ATOM 2514 O O . MET A 1 313 ? -1.104 4.387 1.430 1.00 35.03 304 MET A O 1
#